Protein AF-A0A1H7AIQ9-F1 (afdb_monomer_lite)

Secondary structure (DSSP, 8-state):
--SS------------HHHHHHHHHS-GGGT-HHHHHHHHHHHHHHHTHHHHHHHHHHTT--HHHHHHHHHHHTTSS-HHHHHHHHHHHHHHTSS--S---SPPGGG-EETTTTEEHHHHHHHTT--TTT--HHHHHHHHHHHTSHHHHHHHHHHHHHHHHHHTT-S-SS-----S----SSGGGSS----

pLDDT: mean 82.29, std 17.61, range [31.72, 96.62]

Sequence (191 aa):
MDEFCDTLTNDSPTWGLLDVLRWKMLPDSFGGGLSYIQNFKDAWVSHNKQIIKEAAIRHAIPIQLLAGVCWIETGGDPNFVDRVAFEVRVFDHFGNLPTVITSPPSKTSFGWVSIQLRTAAHTIGLKPEEMSVSQLRTLSSCLERDVYNIEIAARHLRMLADHDNYTLIGLRRFESSELATTEVWNCLWIR

Structure (mmCIF, N/CA/C/O backbone):
data_AF-A0A1H7AIQ9-F1
#
_entry.id   AF-A0A1H7AIQ9-F1
#
loop_
_atom_site.group_PDB
_atom_site.id
_atom_site.type_symbol
_atom_site.label_atom_id
_atom_site.label_alt_id
_atom_site.label_comp_id
_atom_site.label_asym_id
_atom_site.label_entity_id
_atom_site.label_seq_id
_atom_site.pdbx_PDB_ins_code
_atom_site.Cartn_x
_atom_site.Cartn_y
_atom_site.Cartn_z
_atom_site.occupancy
_atom_site.B_iso_or_equiv
_atom_site.auth_seq_id
_atom_site.auth_comp_id
_atom_site.auth_asym_id
_atom_site.auth_atom_id
_atom_site.pdbx_PDB_model_num
ATOM 1 N N . MET A 1 1 ? 3.894 3.460 23.996 1.00 39.81 1 MET A N 1
ATOM 2 C CA . MET A 1 1 ? 3.404 3.923 22.685 1.00 39.81 1 MET A CA 1
ATOM 3 C C . MET A 1 1 ? 3.751 2.803 21.740 1.00 39.81 1 MET A C 1
ATOM 5 O O . MET A 1 1 ? 4.937 2.549 21.668 1.00 39.81 1 MET A O 1
ATOM 9 N N . ASP A 1 2 ? 2.749 2.072 21.247 1.00 47.41 2 ASP A N 1
ATOM 10 C CA . ASP A 1 2 ? 2.777 1.065 20.162 1.00 47.41 2 ASP A CA 1
ATOM 11 C C . ASP A 1 2 ? 1.574 0.136 20.394 1.00 47.41 2 ASP A C 1
ATOM 13 O O . ASP A 1 2 ? 1.705 -0.940 20.965 1.00 47.41 2 ASP A O 1
ATOM 17 N N . GLU A 1 3 ? 0.361 0.597 20.072 1.00 58.44 3 GLU A N 1
ATOM 18 C CA . GLU A 1 3 ? -0.863 -0.213 20.260 1.00 58.44 3 GLU A CA 1
ATOM 19 C C . GLU A 1 3 ? -1.534 -0.599 18.927 1.00 58.44 3 GLU A C 1
ATOM 21 O O . GLU A 1 3 ? -2.501 -1.351 18.920 1.00 58.44 3 GLU A O 1
ATOM 26 N N . PHE A 1 4 ? -1.023 -0.129 17.779 1.00 60.44 4 PHE A N 1
ATOM 27 C CA . PHE A 1 4 ? -1.690 -0.323 16.480 1.00 60.44 4 PHE A CA 1
ATOM 28 C C . PHE A 1 4 ? -0.979 -1.269 15.508 1.00 60.44 4 PHE A C 1
ATOM 30 O O . PHE A 1 4 ? -1.661 -1.947 14.737 1.00 60.44 4 PHE A O 1
ATOM 37 N N . CYS A 1 5 ? 0.353 -1.320 15.506 1.00 71.88 5 CYS A N 1
ATOM 38 C CA . CYS A 1 5 ? 1.117 -2.139 14.567 1.00 71.88 5 CYS A CA 1
ATOM 39 C C . CYS A 1 5 ? 2.541 -2.401 15.069 1.00 71.88 5 CYS A C 1
ATOM 41 O O . CYS A 1 5 ? 3.081 -1.622 15.853 1.00 71.88 5 CYS A O 1
ATOM 43 N N . ASP A 1 6 ? 3.140 -3.493 14.591 1.00 69.50 6 ASP A N 1
ATOM 44 C CA . ASP A 1 6 ? 4.562 -3.780 14.779 1.00 69.50 6 ASP A CA 1
ATOM 45 C C . ASP A 1 6 ? 5.424 -2.772 13.990 1.00 69.50 6 ASP A C 1
ATOM 47 O O . ASP A 1 6 ? 5.026 -2.276 12.932 1.00 69.50 6 ASP A O 1
ATOM 51 N N . THR A 1 7 ? 6.611 -2.463 14.507 1.00 60.44 7 THR A N 1
ATOM 52 C CA . THR A 1 7 ? 7.560 -1.505 13.920 1.00 60.44 7 THR A CA 1
ATOM 53 C C . THR A 1 7 ? 8.504 -2.137 12.894 1.00 60.44 7 THR A C 1
ATOM 55 O O . THR A 1 7 ? 9.284 -1.418 12.262 1.00 60.44 7 THR A O 1
ATOM 58 N N . LEU A 1 8 ? 8.429 -3.457 12.691 1.00 63.94 8 LEU A N 1
ATOM 59 C CA . LEU A 1 8 ? 9.268 -4.184 11.740 1.00 63.94 8 LEU A CA 1
ATOM 60 C C . LEU A 1 8 ? 9.027 -3.728 10.289 1.00 63.94 8 LEU A C 1
ATOM 62 O O . LEU A 1 8 ? 7.948 -3.888 9.717 1.00 63.94 8 LEU A O 1
ATOM 66 N N . THR A 1 9 ? 10.079 -3.176 9.686 1.00 69.31 9 THR A N 1
ATOM 67 C CA . THR A 1 9 ? 10.213 -2.995 8.235 1.00 69.31 9 THR A CA 1
ATOM 68 C C . THR A 1 9 ? 10.767 -4.276 7.615 1.00 69.31 9 THR A C 1
ATOM 70 O O . THR A 1 9 ? 11.534 -4.988 8.261 1.00 69.31 9 THR A O 1
ATOM 73 N N . ASN A 1 10 ? 10.383 -4.589 6.380 1.00 81.81 10 ASN A N 1
ATOM 74 C CA . ASN A 1 10 ? 10.783 -5.815 5.684 1.00 81.81 10 ASN A CA 1
ATOM 75 C C . ASN A 1 10 ? 11.680 -5.558 4.460 1.00 81.81 10 ASN A C 1
ATOM 77 O O . ASN A 1 10 ? 11.799 -6.434 3.605 1.00 81.81 10 ASN A O 1
ATOM 81 N N . ASP A 1 11 ? 12.289 -4.370 4.378 1.00 85.69 11 ASP A N 1
ATOM 82 C CA . ASP A 1 11 ? 13.257 -3.963 3.347 1.00 85.69 11 ASP A CA 1
ATOM 83 C C . ASP A 1 11 ? 12.787 -4.208 1.902 1.00 85.69 11 ASP A C 1
ATOM 85 O O . ASP A 1 11 ? 13.568 -4.579 1.024 1.00 85.69 11 ASP A O 1
ATOM 89 N N . SER A 1 12 ? 11.491 -4.015 1.645 1.00 87.62 12 SER A N 1
ATOM 90 C CA . SER A 1 12 ? 10.934 -4.119 0.297 1.00 87.62 12 SER A CA 1
ATOM 91 C C . SER A 1 12 ? 11.565 -3.129 -0.687 1.00 87.62 12 SER A C 1
ATOM 93 O O . SER A 1 12 ? 12.014 -2.048 -0.287 1.00 87.62 12 SER A O 1
ATOM 95 N N . PRO A 1 13 ? 11.530 -3.444 -1.998 1.00 88.81 13 PRO A N 1
ATOM 96 C CA . PRO A 1 13 ? 11.877 -2.491 -3.045 1.00 88.81 13 PRO A CA 1
ATOM 97 C C . PRO A 1 13 ? 11.148 -1.158 -2.858 1.00 88.81 13 PRO A C 1
ATOM 99 O O . PRO A 1 13 ? 9.962 -1.125 -2.535 1.00 88.81 13 PRO A O 1
ATOM 102 N N . THR A 1 14 ? 11.855 -0.054 -3.088 1.00 88.75 14 THR A N 1
ATOM 103 C CA . THR A 1 14 ? 11.306 1.298 -2.933 1.00 88.75 14 THR A CA 1
ATOM 104 C C . THR A 1 14 ? 11.143 1.990 -4.282 1.00 88.75 14 THR A C 1
ATOM 106 O O . THR A 1 14 ? 11.799 1.639 -5.259 1.00 88.75 14 THR A O 1
ATOM 109 N N . TRP A 1 15 ? 10.245 2.970 -4.316 1.00 87.19 15 TRP A N 1
ATOM 110 C CA . TRP A 1 15 ? 9.851 3.743 -5.491 1.00 87.19 15 TRP A CA 1
ATOM 111 C C . TRP A 1 15 ? 9.967 5.223 -5.154 1.00 87.19 15 TRP A C 1
ATOM 113 O O . TRP A 1 15 ? 9.170 5.778 -4.390 1.00 87.19 15 TRP A O 1
ATOM 123 N N . GLY A 1 16 ? 11.023 5.845 -5.659 1.00 88.00 16 GLY A N 1
ATOM 124 C CA . GLY A 1 16 ? 11.342 7.236 -5.396 1.00 88.00 16 GLY A CA 1
ATOM 125 C C . GLY A 1 16 ? 10.923 8.176 -6.521 1.00 88.00 16 GLY A C 1
ATOM 126 O O . GLY A 1 16 ? 10.412 7.791 -7.572 1.00 88.00 16 GLY A O 1
ATOM 127 N N . LEU A 1 17 ? 11.222 9.460 -6.322 1.00 87.88 17 LEU A N 1
ATOM 128 C CA . LEU A 1 17 ? 11.013 10.484 -7.347 1.00 87.88 17 LEU A CA 1
ATOM 129 C C . LEU A 1 17 ? 11.819 10.198 -8.624 1.00 87.88 17 LEU A C 1
ATOM 131 O O . LEU A 1 17 ? 11.318 10.408 -9.726 1.00 87.88 17 LEU A O 1
ATOM 135 N N . LEU A 1 18 ? 13.058 9.713 -8.484 1.00 89.62 18 LEU A N 1
ATOM 136 C CA . LEU A 1 18 ? 13.899 9.359 -9.631 1.00 89.62 18 LEU A CA 1
ATOM 137 C C . LEU A 1 18 ? 13.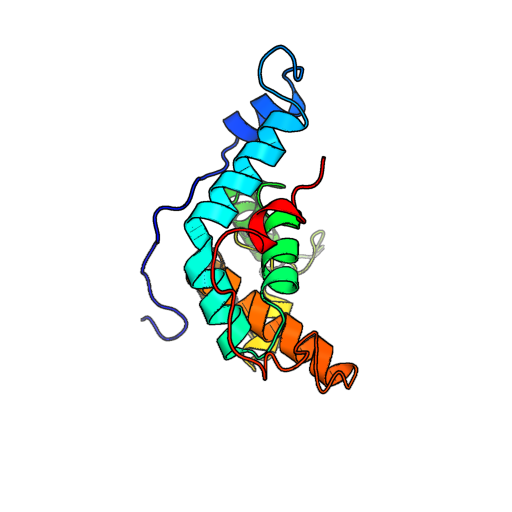297 8.206 -10.439 1.00 89.62 18 LEU A C 1
ATOM 139 O O . LEU A 1 18 ? 13.362 8.241 -11.665 1.00 89.62 18 LEU A O 1
ATOM 143 N N . ASP A 1 19 ? 12.666 7.238 -9.774 1.00 91.12 19 ASP A N 1
ATOM 144 C CA . ASP A 1 19 ? 11.985 6.123 -10.431 1.00 91.12 19 ASP A CA 1
ATOM 145 C C . ASP A 1 19 ? 10.761 6.595 -11.210 1.00 91.12 19 ASP A C 1
ATOM 147 O O . ASP A 1 19 ? 10.595 6.226 -12.370 1.00 91.12 19 ASP A O 1
ATOM 151 N N . VAL A 1 20 ? 9.961 7.496 -10.631 1.00 89.75 20 VAL A N 1
ATOM 152 C CA . VAL A 1 20 ? 8.832 8.119 -11.340 1.00 89.75 20 VAL A CA 1
ATOM 153 C C . VAL A 1 20 ? 9.303 8.931 -12.541 1.00 89.75 20 VAL A C 1
ATOM 155 O O . VAL A 1 20 ? 8.696 8.850 -13.609 1.00 89.75 20 VAL A O 1
ATOM 158 N N . LEU A 1 21 ? 10.381 9.705 -12.399 1.00 90.88 21 LEU A N 1
ATOM 159 C CA . LEU A 1 21 ? 10.950 10.461 -13.514 1.00 90.88 21 LEU A CA 1
ATOM 160 C C . LEU A 1 21 ? 11.454 9.521 -14.608 1.00 90.88 21 LEU A C 1
ATOM 162 O O . LEU A 1 21 ? 11.144 9.731 -15.776 1.00 90.88 21 LEU A O 1
ATOM 166 N N . ARG A 1 22 ? 12.173 8.458 -14.246 1.00 92.44 22 ARG A N 1
ATOM 167 C CA . ARG A 1 22 ? 12.639 7.436 -15.185 1.00 92.44 22 ARG A CA 1
ATOM 168 C C . ARG A 1 22 ? 11.477 6.761 -15.903 1.00 92.44 22 ARG A C 1
ATOM 170 O O . ARG A 1 22 ? 11.496 6.668 -17.124 1.00 92.44 22 ARG A O 1
ATOM 177 N N . TRP A 1 23 ? 10.452 6.359 -15.165 1.00 92.50 23 TRP A N 1
ATOM 178 C CA . TRP A 1 23 ? 9.248 5.753 -15.712 1.00 92.50 23 TRP A CA 1
ATOM 179 C C . TRP A 1 23 ? 8.528 6.676 -16.704 1.00 92.50 23 TRP A C 1
ATOM 181 O O . TRP A 1 23 ? 8.227 6.256 -17.819 1.00 92.50 23 TRP A O 1
ATOM 191 N N . LYS A 1 24 ? 8.258 7.929 -16.314 1.00 91.12 24 LYS A N 1
ATOM 192 C CA . LYS A 1 24 ? 7.410 8.845 -17.095 1.00 91.12 24 LYS A CA 1
ATOM 193 C C . LYS A 1 24 ? 8.152 9.600 -18.197 1.00 91.12 24 LYS A C 1
ATOM 195 O O . LYS A 1 24 ? 7.516 9.996 -19.168 1.00 91.12 24 LYS A O 1
ATOM 200 N N . MET A 1 25 ? 9.456 9.837 -18.043 1.00 92.94 25 MET A N 1
ATOM 201 C CA . MET A 1 25 ? 10.224 10.705 -18.947 1.00 92.94 25 MET A CA 1
ATOM 202 C C . MET A 1 25 ? 11.153 9.944 -19.894 1.00 92.94 25 MET A C 1
ATOM 204 O O . MET A 1 25 ? 11.464 10.469 -20.962 1.00 92.94 25 MET A O 1
ATOM 208 N N . LEU A 1 26 ? 11.621 8.740 -19.537 1.00 92.50 26 LEU A N 1
ATOM 209 C CA . LEU A 1 26 ? 12.480 7.955 -20.426 1.00 92.50 26 LEU A CA 1
ATOM 210 C C . LEU A 1 26 ? 11.645 6.986 -21.281 1.00 92.50 26 LEU A C 1
ATOM 212 O O . LEU A 1 26 ? 10.729 6.349 -20.760 1.00 92.50 26 LEU A O 1
ATOM 216 N N . PRO A 1 27 ? 11.965 6.827 -22.581 1.00 90.69 27 PRO A N 1
ATOM 217 C CA . PRO A 1 27 ? 11.338 5.803 -23.411 1.00 90.69 27 PRO A CA 1
ATOM 218 C C . PRO A 1 27 ? 11.672 4.392 -22.908 1.00 90.69 27 PRO A C 1
ATOM 220 O O . PRO A 1 27 ? 12.736 4.179 -22.318 1.00 90.69 27 PRO A O 1
ATOM 223 N N . ASP A 1 28 ? 10.838 3.405 -23.253 1.00 90.06 28 ASP A N 1
ATOM 224 C CA . ASP A 1 28 ? 11.102 1.984 -22.962 1.00 90.06 28 ASP A CA 1
ATOM 225 C C . ASP A 1 28 ? 12.494 1.541 -23.454 1.00 90.06 28 ASP A C 1
ATOM 227 O O . ASP A 1 28 ? 13.230 0.865 -22.738 1.00 90.06 28 ASP A O 1
ATOM 231 N N . SER A 1 29 ? 12.924 2.003 -24.637 1.00 91.44 29 SER A N 1
ATOM 232 C CA . SER A 1 29 ? 14.238 1.675 -25.215 1.00 91.44 29 SER A CA 1
ATOM 233 C C . SER A 1 29 ? 15.433 2.190 -24.402 1.00 91.44 29 SER A C 1
ATOM 235 O O . SER A 1 29 ? 16.553 1.731 -24.608 1.00 91.44 29 SER A O 1
ATOM 237 N N . PHE A 1 30 ? 15.214 3.142 -23.491 1.00 90.75 30 PHE A N 1
ATOM 238 C CA . PHE A 1 30 ? 16.221 3.672 -22.565 1.00 90.75 30 PHE A CA 1
ATOM 239 C C . PHE A 1 30 ? 15.961 3.230 -21.115 1.00 90.75 30 PHE A C 1
ATOM 241 O O . PH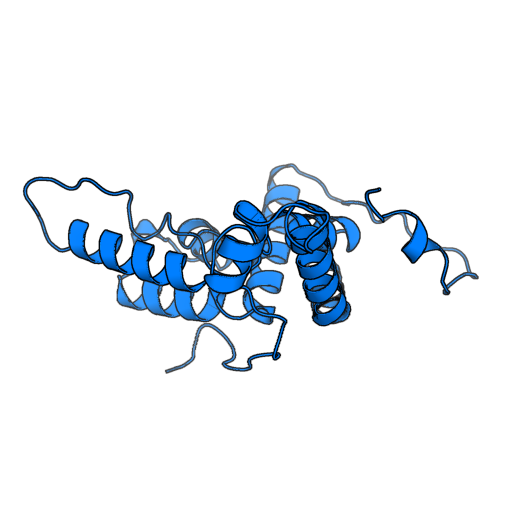E A 1 30 ? 16.514 3.790 -20.166 1.00 90.75 30 PHE A O 1
ATOM 248 N N . GLY A 1 31 ? 15.137 2.193 -20.935 1.00 88.75 31 GLY A N 1
ATOM 249 C CA . GLY A 1 31 ? 14.821 1.607 -19.638 1.00 88.75 31 GLY A CA 1
ATOM 250 C C . GLY A 1 31 ? 13.888 2.465 -18.786 1.00 88.75 31 GLY A C 1
ATOM 251 O O . GLY A 1 31 ? 14.059 2.477 -17.567 1.00 88.75 31 GLY A O 1
ATOM 252 N N . GLY A 1 32 ? 12.978 3.216 -19.413 1.00 91.94 32 GLY A N 1
ATOM 253 C CA . GLY A 1 32 ? 11.802 3.817 -18.775 1.00 91.94 32 GLY A CA 1
ATOM 254 C C . GLY A 1 32 ? 10.513 3.081 -19.156 1.00 91.94 32 GLY A C 1
ATOM 255 O O . GLY A 1 32 ? 10.548 1.876 -19.399 1.00 91.94 32 GLY A O 1
ATOM 256 N N . GLY A 1 33 ? 9.394 3.810 -19.190 1.00 90.38 33 GLY A N 1
ATOM 257 C CA . GLY A 1 33 ? 8.103 3.342 -19.704 1.00 90.38 33 GLY A CA 1
ATOM 258 C C . GLY A 1 33 ? 7.503 2.109 -19.007 1.00 90.38 33 GLY A C 1
ATOM 259 O O . GLY A 1 33 ? 7.741 1.860 -17.822 1.00 90.38 33 GLY A O 1
ATOM 260 N N . LEU A 1 34 ? 6.636 1.375 -19.713 1.00 91.06 34 LEU A N 1
ATOM 261 C CA . LEU A 1 34 ? 5.779 0.334 -19.134 1.00 91.06 34 LEU A CA 1
ATOM 262 C C . LEU A 1 34 ? 6.594 -0.804 -18.509 1.00 91.06 34 LEU A C 1
ATOM 264 O O . LEU A 1 34 ? 6.275 -1.257 -17.411 1.00 91.06 34 LEU A O 1
ATOM 268 N N . SER A 1 35 ? 7.673 -1.219 -19.173 1.00 91.62 35 SER A N 1
ATOM 269 C CA . SER A 1 35 ? 8.517 -2.307 -18.667 1.00 91.62 35 SER A CA 1
ATOM 270 C C . SER A 1 35 ? 9.189 -1.935 -17.343 1.00 91.62 35 SER A C 1
ATOM 272 O O . SER A 1 35 ? 9.327 -2.781 -16.465 1.00 91.62 35 SER A O 1
ATOM 274 N N . TYR A 1 36 ? 9.581 -0.668 -17.158 1.00 92.94 36 TYR A N 1
ATOM 275 C CA . TYR A 1 36 ? 10.228 -0.218 -15.923 1.00 92.94 36 TYR A CA 1
ATOM 276 C C . TYR A 1 36 ? 9.299 -0.333 -14.708 1.00 92.94 36 TYR A C 1
ATOM 278 O O . TYR A 1 36 ? 9.686 -0.907 -13.689 1.00 92.94 36 TYR A O 1
ATOM 286 N N . ILE A 1 37 ? 8.059 0.156 -14.828 1.00 92.56 37 ILE A N 1
ATOM 287 C CA . ILE A 1 37 ? 7.077 0.070 -13.738 1.00 92.56 37 ILE A CA 1
ATOM 288 C C . ILE A 1 37 ? 6.620 -1.373 -13.487 1.00 92.56 37 ILE A C 1
ATOM 290 O O . ILE A 1 37 ? 6.491 -1.771 -12.332 1.00 92.56 37 ILE A O 1
ATOM 294 N N . GLN A 1 38 ? 6.414 -2.178 -14.535 1.00 93.81 38 GLN A N 1
ATOM 295 C CA . GLN A 1 38 ? 6.033 -3.586 -14.378 1.00 93.81 38 GLN A CA 1
ATOM 296 C C . GLN A 1 38 ? 7.114 -4.369 -13.627 1.00 93.81 38 GLN A C 1
ATOM 298 O O . GLN A 1 38 ? 6.808 -4.990 -12.615 1.00 93.81 38 GLN A O 1
ATOM 303 N N . ASN A 1 39 ? 8.386 -4.216 -14.013 1.00 94.19 39 ASN A N 1
ATOM 304 C CA . ASN A 1 39 ? 9.503 -4.871 -13.330 1.00 94.19 39 ASN A CA 1
ATOM 305 C C . ASN A 1 39 ? 9.576 -4.512 -11.836 1.00 94.19 39 ASN A C 1
ATOM 307 O O . ASN A 1 39 ? 9.889 -5.368 -11.007 1.00 94.19 39 ASN A O 1
ATOM 311 N N . PHE A 1 40 ? 9.285 -3.258 -11.476 1.00 94.00 40 PHE A N 1
ATOM 312 C CA . PHE A 1 40 ? 9.217 -2.851 -10.073 1.00 94.00 40 PHE A CA 1
ATOM 313 C C . PHE A 1 40 ? 8.066 -3.542 -9.332 1.00 94.00 40 PHE A C 1
ATOM 315 O O . PHE A 1 40 ? 8.284 -4.116 -8.263 1.00 94.00 40 PHE A O 1
ATOM 322 N N . LYS A 1 41 ? 6.860 -3.534 -9.912 1.00 94.62 41 LYS A N 1
ATOM 323 C CA . LYS A 1 41 ? 5.678 -4.209 -9.352 1.00 94.62 41 LYS A CA 1
ATOM 324 C C . LYS A 1 41 ? 5.934 -5.700 -9.138 1.00 94.62 41 LYS A C 1
ATOM 326 O O . LYS A 1 41 ? 5.637 -6.234 -8.069 1.00 94.62 41 LYS A O 1
ATOM 331 N N . ASP A 1 42 ? 6.552 -6.353 -10.116 1.00 95.50 42 ASP A N 1
ATOM 332 C CA . ASP A 1 42 ? 6.921 -7.765 -10.052 1.00 95.50 42 ASP A CA 1
ATOM 333 C C . ASP A 1 42 ? 7.926 -8.039 -8.935 1.00 95.50 42 ASP A C 1
ATOM 335 O O . ASP A 1 42 ? 7.746 -8.970 -8.147 1.00 95.50 42 ASP A O 1
ATOM 339 N N . ALA A 1 43 ? 8.970 -7.211 -8.830 1.00 95.56 43 ALA A N 1
ATOM 340 C CA . ALA A 1 43 ? 9.975 -7.331 -7.783 1.00 95.56 43 ALA A CA 1
ATOM 341 C C . ALA A 1 43 ? 9.358 -7.155 -6.388 1.00 95.56 43 ALA A C 1
ATOM 343 O O . ALA A 1 43 ? 9.629 -7.960 -5.494 1.00 95.56 43 ALA A O 1
ATOM 344 N N . TRP A 1 44 ? 8.493 -6.154 -6.208 1.00 95.19 44 TRP A N 1
ATOM 345 C CA . TRP A 1 44 ? 7.838 -5.884 -4.930 1.00 95.19 44 TRP A CA 1
ATOM 346 C C . TRP A 1 44 ? 6.896 -7.022 -4.513 1.00 95.19 44 TRP A C 1
ATOM 348 O O . TRP A 1 44 ? 6.973 -7.504 -3.380 1.00 95.19 44 TRP A O 1
ATOM 358 N N . VAL A 1 45 ? 6.055 -7.522 -5.427 1.00 96.19 45 VAL A N 1
ATOM 359 C CA . VAL A 1 45 ? 5.152 -8.655 -5.147 1.00 96.19 45 VAL A CA 1
ATOM 360 C C . VAL A 1 45 ? 5.939 -9.944 -4.904 1.00 96.19 45 VAL A C 1
ATOM 362 O O . VAL A 1 45 ? 5.602 -10.713 -4.002 1.00 96.19 45 VAL A O 1
ATOM 365 N N . SER A 1 46 ? 7.014 -10.180 -5.661 1.00 96.25 46 SER A N 1
ATOM 366 C CA . SER A 1 46 ? 7.891 -11.343 -5.479 1.00 96.25 46 SER A CA 1
ATOM 367 C C . SER A 1 46 ? 8.584 -11.333 -4.114 1.00 96.25 46 SER A C 1
ATOM 369 O O . SER A 1 46 ? 8.628 -12.368 -3.441 1.00 96.25 46 SER A O 1
ATOM 371 N N . HIS A 1 47 ? 9.059 -10.165 -3.668 1.00 95.88 47 HIS A N 1
ATOM 372 C CA . HIS A 1 47 ? 9.635 -9.971 -2.334 1.00 95.88 47 HIS A CA 1
ATOM 373 C C . HIS A 1 47 ? 8.614 -10.268 -1.230 1.00 95.88 47 HIS A C 1
ATOM 375 O O . HIS A 1 47 ? 8.881 -11.046 -0.315 1.00 95.88 47 HIS A O 1
ATOM 381 N N . ASN A 1 48 ? 7.395 -9.742 -1.370 1.00 95.50 48 ASN A N 1
ATOM 382 C CA . ASN A 1 48 ? 6.328 -9.862 -0.374 1.00 95.50 48 ASN A CA 1
ATOM 383 C C . ASN A 1 48 ? 5.489 -11.150 -0.486 1.00 95.50 48 ASN A C 1
ATOM 385 O O . ASN A 1 48 ? 4.506 -11.323 0.238 1.00 95.50 48 ASN A O 1
ATOM 389 N N . LYS A 1 49 ? 5.863 -12.093 -1.360 1.00 95.88 49 LYS A N 1
ATOM 390 C CA . LYS A 1 49 ? 5.019 -13.244 -1.731 1.00 95.88 49 LYS A CA 1
ATOM 391 C C . LYS A 1 49 ? 4.531 -14.090 -0.554 1.00 95.88 49 LYS A C 1
ATOM 393 O O . LYS A 1 49 ? 3.422 -14.614 -0.617 1.00 95.88 49 LYS A O 1
ATOM 398 N N . GLN A 1 50 ? 5.349 -14.278 0.485 1.00 95.88 50 GLN A N 1
ATOM 399 C CA . GLN A 1 50 ? 4.953 -15.099 1.636 1.00 95.88 50 GLN A CA 1
ATOM 400 C C . GLN A 1 50 ? 3.970 -14.352 2.530 1.00 95.88 50 GLN A C 1
ATOM 402 O O . GLN A 1 50 ? 2.939 -14.911 2.882 1.00 95.88 50 GLN A O 1
ATOM 407 N N . ILE A 1 51 ? 4.221 -13.066 2.777 1.00 95.44 51 ILE A N 1
ATOM 408 C CA . ILE A 1 51 ? 3.321 -12.192 3.536 1.00 95.44 51 ILE A CA 1
ATOM 409 C C . ILE A 1 51 ? 1.946 -12.134 2.859 1.00 95.44 51 ILE A C 1
ATOM 411 O O . ILE A 1 51 ? 0.927 -12.339 3.513 1.00 95.44 51 ILE A O 1
ATOM 415 N N . ILE A 1 52 ? 1.912 -11.946 1.534 1.00 96.56 52 ILE A N 1
ATOM 416 C CA . ILE A 1 52 ? 0.670 -11.942 0.744 1.00 96.56 52 ILE A CA 1
ATOM 417 C C . ILE A 1 52 ? -0.074 -13.275 0.893 1.00 96.56 52 ILE A C 1
ATOM 419 O O . ILE A 1 52 ? -1.279 -13.296 1.132 1.00 96.56 52 ILE A O 1
ATOM 423 N N . LYS A 1 53 ? 0.627 -14.406 0.778 1.00 96.00 53 LYS A N 1
ATOM 424 C CA . LYS A 1 53 ? 0.006 -15.728 0.934 1.00 96.00 53 LYS A CA 1
ATOM 425 C C . LYS A 1 53 ? -0.580 -15.927 2.322 1.00 96.00 53 LYS A C 1
ATOM 427 O O . LYS A 1 53 ? -1.722 -16.359 2.438 1.00 96.00 53 LYS A O 1
ATOM 432 N N . GLU A 1 54 ? 0.192 -15.624 3.355 1.00 96.00 54 GLU A N 1
ATOM 433 C CA . GLU A 1 54 ? -0.221 -15.795 4.743 1.00 96.00 54 GLU A CA 1
ATOM 434 C C . GLU A 1 54 ? -1.419 -14.907 5.087 1.00 96.00 54 GLU A C 1
ATOM 436 O O . GLU A 1 54 ? -2.386 -15.402 5.665 1.00 96.00 54 GLU A O 1
ATOM 441 N N . ALA A 1 55 ? -1.404 -13.637 4.669 1.00 95.75 55 ALA A N 1
ATOM 442 C CA . ALA A 1 55 ? -2.522 -12.714 4.853 1.00 95.75 55 ALA A CA 1
ATOM 443 C C . ALA A 1 55 ? -3.783 -13.198 4.117 1.00 95.75 55 ALA A C 1
ATOM 445 O O . ALA A 1 55 ? -4.867 -13.247 4.700 1.00 95.75 55 ALA A O 1
ATOM 446 N N . ALA A 1 56 ? -3.652 -13.635 2.860 1.00 95.50 56 ALA A N 1
ATOM 447 C CA . ALA A 1 56 ? -4.777 -14.160 2.089 1.00 95.50 56 ALA A CA 1
ATOM 448 C C . ALA A 1 56 ? -5.398 -15.411 2.735 1.00 95.50 56 ALA A C 1
ATOM 450 O O . ALA A 1 56 ? -6.620 -15.508 2.848 1.00 95.50 56 ALA A O 1
ATOM 451 N N . ILE A 1 57 ? -4.560 -16.344 3.205 1.00 94.38 57 ILE A N 1
ATOM 452 C CA . ILE A 1 57 ? -5.005 -17.556 3.906 1.00 94.38 57 ILE A CA 1
ATOM 453 C C . ILE A 1 57 ? -5.714 -17.190 5.213 1.00 94.38 57 ILE A C 1
ATOM 455 O O . ILE A 1 57 ? -6.803 -17.702 5.476 1.00 94.38 57 ILE A O 1
ATOM 459 N N . ARG A 1 58 ? -5.132 -16.286 6.011 1.00 94.56 58 ARG A N 1
ATOM 460 C CA . ARG A 1 58 ? -5.691 -15.840 7.297 1.00 94.56 58 ARG A CA 1
ATOM 461 C C . ARG A 1 58 ? -7.084 -15.235 7.144 1.00 94.56 58 ARG A C 1
ATOM 463 O O . ARG A 1 58 ? -7.945 -15.486 7.982 1.00 94.56 58 ARG A O 1
ATOM 470 N N . HIS A 1 59 ? -7.306 -14.488 6.066 1.00 93.38 59 HIS A N 1
ATOM 471 C CA . HIS A 1 59 ? -8.583 -13.833 5.770 1.00 93.38 59 HIS A CA 1
ATOM 472 C C . HIS A 1 59 ? -9.467 -14.615 4.797 1.00 93.38 59 HIS A C 1
ATOM 474 O O . HIS A 1 59 ? -10.462 -14.079 4.321 1.00 93.38 59 HIS A O 1
ATOM 480 N N . ALA A 1 60 ? -9.141 -15.879 4.505 1.00 92.12 60 ALA A N 1
ATOM 481 C CA . ALA A 1 60 ? -9.928 -16.753 3.634 1.00 92.12 60 ALA A CA 1
ATOM 482 C C . ALA A 1 60 ? -10.312 -16.105 2.283 1.00 92.12 60 ALA A C 1
ATOM 484 O O . ALA A 1 60 ? -11.460 -16.196 1.830 1.00 92.12 60 ALA A O 1
ATOM 485 N N . ILE A 1 61 ? -9.343 -15.449 1.637 1.00 92.81 61 ILE A N 1
ATOM 486 C CA . ILE A 1 61 ? -9.459 -14.899 0.279 1.00 92.81 61 ILE A CA 1
ATOM 487 C C . ILE A 1 61 ? -8.451 -15.582 -0.666 1.00 92.81 61 ILE A C 1
ATOM 489 O O . ILE A 1 61 ? -7.430 -16.100 -0.207 1.00 92.81 61 ILE A O 1
ATOM 493 N N . PRO A 1 62 ? -8.684 -15.605 -1.993 1.00 92.75 62 PRO A N 1
ATOM 494 C CA . PRO A 1 62 ? -7.731 -16.157 -2.938 1.00 92.75 62 PRO A CA 1
ATOM 495 C C . PRO A 1 62 ? -6.416 -15.398 -2.883 1.00 92.75 62 PRO A C 1
ATOM 497 O O . PRO A 1 62 ? -6.386 -14.170 -2.974 1.00 92.75 62 PRO A O 1
ATOM 500 N N . ILE A 1 63 ? -5.321 -16.148 -2.848 1.00 94.69 63 ILE A N 1
ATOM 501 C CA . ILE A 1 63 ? -3.966 -15.596 -2.925 1.00 94.69 63 ILE A CA 1
ATOM 502 C C . ILE A 1 63 ? -3.816 -14.736 -4.187 1.00 94.69 63 ILE A C 1
ATOM 504 O O . ILE A 1 63 ? -3.234 -13.660 -4.131 1.00 94.69 63 ILE A O 1
ATOM 508 N N . GLN A 1 64 ? -4.379 -15.184 -5.313 1.00 94.06 64 GLN A N 1
ATOM 509 C CA . GLN A 1 64 ? -4.322 -14.478 -6.593 1.00 94.06 64 GLN A CA 1
ATOM 510 C C . GLN A 1 64 ? -5.064 -13.141 -6.552 1.00 94.06 64 GLN A C 1
ATOM 512 O O . GLN A 1 64 ? -4.611 -12.187 -7.175 1.00 94.06 64 GLN A O 1
ATOM 517 N N . LEU A 1 65 ? -6.175 -13.059 -5.811 1.00 94.44 65 LEU A N 1
ATOM 518 C CA . LEU A 1 65 ? -6.924 -11.814 -5.656 1.00 94.44 65 LEU A CA 1
ATOM 519 C C . LEU A 1 65 ? -6.071 -10.780 -4.921 1.00 94.44 65 LEU A C 1
ATOM 521 O O . LEU A 1 65 ? -5.874 -9.681 -5.430 1.00 94.44 65 LEU A O 1
ATOM 525 N N . LEU A 1 66 ? -5.523 -11.150 -3.760 1.00 96.00 66 LEU A N 1
ATOM 526 C CA . LEU A 1 66 ? -4.696 -10.231 -2.981 1.00 96.00 66 LEU A CA 1
ATOM 527 C C . LEU A 1 66 ? -3.411 -9.850 -3.726 1.00 96.00 66 LEU A C 1
ATOM 529 O O . LEU A 1 66 ? -3.073 -8.674 -3.788 1.00 96.00 66 LEU A O 1
ATOM 533 N N . ALA A 1 67 ? -2.728 -10.820 -4.343 1.00 96.62 67 ALA A N 1
ATOM 534 C CA . ALA A 1 67 ? -1.525 -10.559 -5.131 1.00 96.62 67 ALA A CA 1
ATOM 535 C C . ALA A 1 67 ? -1.800 -9.618 -6.316 1.00 96.62 67 ALA A C 1
ATOM 537 O O . ALA A 1 67 ? -1.005 -8.718 -6.574 1.00 96.62 67 ALA A O 1
ATOM 538 N N . GLY A 1 68 ? -2.932 -9.800 -7.007 1.00 96.25 68 GLY A N 1
ATOM 539 C CA . GLY A 1 68 ? -3.351 -8.931 -8.104 1.00 96.25 68 GLY A CA 1
ATOM 540 C C . GLY A 1 68 ? -3.634 -7.504 -7.642 1.00 96.25 68 GLY A C 1
ATOM 541 O O . GLY A 1 68 ? -3.165 -6.562 -8.275 1.00 96.25 68 GLY A O 1
ATOM 542 N N . VAL A 1 69 ? -4.326 -7.339 -6.509 1.00 95.50 69 VAL A N 1
ATOM 543 C CA . VAL A 1 69 ? -4.543 -6.019 -5.894 1.00 95.50 69 VAL A CA 1
ATOM 544 C C . VAL A 1 69 ? -3.204 -5.364 -5.553 1.00 95.50 69 VAL A C 1
ATOM 546 O O . VAL A 1 69 ? -2.950 -4.252 -6.002 1.00 95.50 69 VAL A O 1
ATOM 549 N N . CYS A 1 70 ? -2.302 -6.064 -4.858 1.00 95.62 70 CYS A N 1
ATOM 550 C CA . CYS A 1 70 ? -0.969 -5.539 -4.558 1.00 95.62 70 CYS A CA 1
ATOM 551 C C . CYS A 1 70 ? -0.220 -5.089 -5.824 1.00 95.62 70 CYS A C 1
ATOM 553 O O . CYS A 1 70 ? 0.314 -3.986 -5.866 1.00 95.62 70 CYS A O 1
ATOM 555 N N . TRP A 1 71 ? -0.219 -5.907 -6.878 1.00 95.81 71 TRP A N 1
ATOM 556 C CA . TRP A 1 71 ? 0.475 -5.590 -8.128 1.00 95.81 71 TRP A CA 1
ATOM 557 C C . TRP A 1 71 ? -0.116 -4.373 -8.858 1.00 95.81 71 TRP A C 1
ATOM 559 O O . TRP A 1 71 ? 0.612 -3.580 -9.461 1.00 95.81 71 TRP A O 1
ATOM 569 N N . ILE A 1 72 ? -1.442 -4.213 -8.839 1.00 92.75 72 ILE A N 1
ATOM 570 C CA . ILE A 1 72 ? -2.114 -3.084 -9.495 1.00 92.75 72 ILE A CA 1
ATOM 571 C C . ILE A 1 72 ? -1.786 -1.770 -8.778 1.00 92.75 72 ILE A C 1
ATOM 573 O O . ILE A 1 72 ? -1.428 -0.808 -9.463 1.00 92.75 72 ILE A O 1
ATOM 577 N N . GLU A 1 73 ? -1.839 -1.758 -7.445 1.00 90.62 73 GLU A N 1
ATOM 578 C CA . GLU A 1 73 ? -1.705 -0.545 -6.626 1.00 90.62 73 GLU A CA 1
ATOM 579 C C . GLU A 1 73 ? -0.247 -0.079 -6.443 1.00 90.62 73 GLU A C 1
ATOM 581 O O . GLU A 1 73 ? 0.039 1.119 -6.446 1.00 90.62 73 GLU A O 1
ATOM 586 N N . THR A 1 74 ? 0.710 -1.003 -6.335 1.00 89.75 74 THR A N 1
ATOM 587 C CA . THR A 1 74 ? 2.111 -0.659 -6.037 1.00 89.75 74 THR A CA 1
ATOM 588 C C . THR A 1 74 ? 2.780 0.160 -7.148 1.00 89.75 74 THR A C 1
ATOM 590 O O . THR A 1 74 ? 2.644 -0.137 -8.327 1.00 89.75 74 THR A O 1
ATOM 593 N N . GLY A 1 75 ? 3.570 1.180 -6.798 1.00 77.25 75 GLY A N 1
ATOM 594 C CA . GLY A 1 75 ? 4.401 1.922 -7.761 1.00 77.25 75 GLY A CA 1
ATOM 595 C C . GLY A 1 75 ? 3.679 3.007 -8.575 1.00 77.25 75 GLY A C 1
ATOM 596 O O . GLY A 1 75 ? 4.241 3.511 -9.546 1.00 77.25 75 GLY A O 1
ATOM 597 N N . GLY A 1 76 ? 2.456 3.395 -8.198 1.00 72.75 76 GLY A N 1
ATOM 598 C CA . GLY A 1 76 ? 1.782 4.567 -8.768 1.00 72.75 76 GLY A CA 1
ATOM 599 C C . GLY A 1 76 ? 2.467 5.878 -8.370 1.00 72.75 76 GLY A C 1
ATOM 600 O O . GLY A 1 76 ? 3.184 6.485 -9.172 1.00 72.75 76 GLY A O 1
ATOM 601 N N . ASP A 1 77 ? 2.268 6.286 -7.117 1.00 74.75 77 ASP A N 1
ATOM 602 C CA . ASP A 1 77 ? 2.870 7.487 -6.537 1.00 74.75 77 ASP A CA 1
ATOM 603 C C . ASP A 1 77 ? 4.020 7.128 -5.578 1.00 74.75 77 ASP A C 1
ATOM 605 O O . ASP A 1 77 ? 4.012 6.062 -4.958 1.00 74.75 77 ASP A O 1
ATOM 609 N N . PRO A 1 78 ? 5.049 7.985 -5.441 1.00 75.62 78 PRO A N 1
ATOM 610 C CA . PRO A 1 78 ? 6.070 7.791 -4.420 1.00 75.62 78 PRO A CA 1
ATOM 611 C C . PRO A 1 78 ? 5.460 7.915 -3.018 1.00 75.62 78 PRO A C 1
ATOM 613 O O . PRO A 1 78 ? 4.820 8.924 -2.726 1.00 75.62 78 PRO A O 1
ATOM 616 N N . ASN A 1 79 ? 5.762 6.982 -2.111 1.00 72.12 79 ASN A N 1
ATOM 617 C CA . ASN A 1 79 ? 5.198 6.961 -0.748 1.00 72.12 79 ASN A CA 1
ATOM 618 C C . ASN A 1 79 ? 5.345 8.286 0.031 1.00 72.12 79 ASN A C 1
ATOM 620 O O . ASN A 1 79 ? 4.513 8.613 0.873 1.00 72.12 79 ASN A O 1
ATOM 624 N N . PHE A 1 80 ? 6.394 9.079 -0.227 1.00 73.12 80 PHE A N 1
ATOM 625 C CA . PHE A 1 80 ? 6.572 10.366 0.457 1.00 73.12 80 PHE A CA 1
ATOM 626 C C . PHE A 1 80 ? 5.487 11.395 0.089 1.00 73.12 80 PHE A C 1
ATOM 628 O O . PHE A 1 80 ? 5.216 12.305 0.874 1.00 73.12 80 PHE A O 1
ATOM 635 N N . VAL A 1 81 ? 4.872 11.268 -1.093 1.00 76.88 81 VAL A N 1
ATOM 636 C CA . VAL A 1 81 ? 3.826 12.178 -1.578 1.00 76.88 81 VAL A CA 1
ATOM 637 C C . VAL A 1 81 ? 2.574 12.051 -0.716 1.00 76.88 81 VAL A C 1
ATOM 639 O O . VAL A 1 81 ? 2.003 13.072 -0.335 1.00 76.88 81 VAL A O 1
ATOM 642 N N . ASP A 1 82 ? 2.207 10.832 -0.320 1.00 81.31 82 ASP A N 1
ATOM 643 C CA . ASP A 1 82 ? 1.047 10.564 0.537 1.00 81.31 82 ASP A CA 1
ATOM 644 C C . ASP A 1 82 ? 1.176 11.249 1.900 1.00 81.31 82 ASP A C 1
ATOM 646 O O . ASP A 1 82 ? 0.251 11.917 2.376 1.00 81.31 82 ASP A O 1
ATOM 650 N N . ARG A 1 83 ? 2.368 11.166 2.504 1.00 84.19 83 ARG A N 1
ATOM 651 C CA . ARG A 1 83 ? 2.679 11.825 3.777 1.00 84.19 83 ARG A CA 1
ATOM 652 C C . ARG A 1 83 ? 2.552 13.343 3.679 1.00 84.19 83 ARG A C 1
ATOM 654 O O . ARG A 1 83 ? 1.947 13.965 4.553 1.00 84.19 83 ARG A O 1
ATOM 661 N N . VAL A 1 84 ? 3.085 13.941 2.614 1.00 79.69 84 VAL A N 1
ATOM 662 C CA . VAL A 1 84 ? 2.976 15.388 2.369 1.00 79.69 84 VAL A CA 1
ATOM 663 C C . VAL A 1 84 ? 1.518 15.790 2.141 1.00 79.69 84 VAL A C 1
ATOM 665 O O . VAL A 1 84 ? 1.044 16.752 2.745 1.00 79.69 84 VAL A O 1
ATOM 668 N N . ALA A 1 85 ? 0.783 15.035 1.322 1.00 81.94 85 ALA A N 1
ATOM 669 C CA . ALA A 1 85 ? -0.625 15.291 1.043 1.00 81.94 85 ALA A CA 1
ATOM 670 C C . ALA A 1 85 ? -1.480 15.231 2.316 1.00 81.94 85 ALA A C 1
ATOM 672 O O . ALA A 1 85 ? -2.373 16.059 2.504 1.00 81.94 85 ALA A O 1
ATOM 673 N N . PHE A 1 86 ? -1.201 14.283 3.213 1.00 85.62 86 PHE A N 1
ATOM 674 C CA . PHE A 1 86 ? -1.860 14.201 4.510 1.00 85.62 86 PHE A CA 1
ATOM 675 C C . PHE A 1 86 ? -1.595 15.428 5.382 1.00 85.62 86 PHE A C 1
ATOM 677 O O . PHE A 1 86 ? -2.553 16.014 5.879 1.00 85.62 86 PHE A O 1
ATOM 684 N N . GLU A 1 87 ? -0.341 15.854 5.545 1.00 86.62 87 GLU A N 1
ATOM 685 C CA . GLU A 1 87 ? -0.024 17.008 6.398 1.00 86.62 87 GLU A CA 1
ATOM 686 C C . GLU A 1 87 ? -0.616 18.317 5.848 1.00 86.62 87 GLU A C 1
ATOM 688 O O . GLU A 1 87 ? -1.134 19.125 6.620 1.00 86.62 87 GLU A O 1
ATOM 693 N N . VAL A 1 88 ? -0.651 18.492 4.521 1.00 82.38 88 VAL A N 1
ATOM 694 C CA . VAL A 1 88 ? -1.352 19.621 3.879 1.00 82.38 88 VAL A CA 1
ATOM 695 C C . VAL A 1 88 ? -2.846 19.598 4.205 1.00 82.38 88 VAL A C 1
ATOM 697 O O . VAL A 1 88 ? -3.403 20.621 4.599 1.00 82.38 88 VAL A O 1
ATOM 700 N N . ARG A 1 89 ? -3.498 18.432 4.095 1.00 86.44 89 ARG A N 1
ATOM 701 C CA . ARG A 1 89 ? -4.920 18.287 4.444 1.00 86.44 89 ARG A CA 1
ATOM 702 C C . ARG A 1 89 ? -5.163 18.540 5.927 1.00 86.44 89 ARG A C 1
ATOM 704 O O . ARG A 1 89 ? -6.156 19.170 6.267 1.00 86.44 89 ARG A O 1
ATOM 711 N N . VAL A 1 90 ? -4.281 18.068 6.813 1.00 85.69 90 VAL A N 1
ATOM 712 C CA . VAL A 1 90 ? -4.393 18.325 8.258 1.00 85.69 90 VAL A CA 1
ATOM 713 C C . VAL A 1 90 ? -4.332 19.817 8.536 1.00 85.69 90 VAL A C 1
ATOM 715 O O . VAL A 1 90 ? -5.163 20.308 9.290 1.00 85.69 90 VAL A O 1
ATOM 718 N N . PHE A 1 91 ? -3.381 20.526 7.927 1.00 84.44 91 PHE A N 1
ATOM 719 C CA . PHE A 1 91 ? -3.232 21.966 8.103 1.00 84.44 91 PHE A CA 1
ATOM 720 C C . PHE A 1 91 ? -4.456 22.741 7.598 1.00 84.44 91 PHE A C 1
ATOM 722 O O . PHE A 1 91 ? -4.968 23.601 8.307 1.00 84.44 91 PHE A O 1
ATOM 729 N N . ASP A 1 92 ? -4.972 22.396 6.418 1.00 83.44 92 ASP A N 1
ATOM 730 C CA . ASP A 1 92 ? -6.158 23.033 5.827 1.00 83.44 92 ASP A CA 1
ATOM 731 C C . ASP A 1 92 ? -7.452 22.763 6.622 1.00 83.44 92 ASP A C 1
ATOM 733 O O . ASP A 1 92 ? -8.370 23.577 6.625 1.00 83.44 92 ASP A O 1
ATOM 737 N N . HIS A 1 93 ? -7.515 21.642 7.348 1.00 82.44 93 HIS A N 1
ATOM 738 C CA . HIS A 1 93 ? -8.625 21.298 8.248 1.00 82.44 93 HIS A CA 1
ATOM 739 C C . HIS A 1 93 ? -8.346 21.674 9.713 1.00 82.44 93 HIS A C 1
ATOM 741 O O . HIS A 1 93 ? -9.100 21.285 10.609 1.00 82.44 93 HIS A O 1
ATOM 747 N N . PHE A 1 94 ? -7.250 22.386 9.989 1.00 80.06 94 PHE A N 1
ATOM 748 C CA . PHE A 1 94 ? -6.883 22.761 11.346 1.00 80.06 94 PHE A CA 1
ATOM 749 C C . PHE A 1 94 ? -7.638 24.021 11.783 1.00 80.06 94 PHE A C 1
ATOM 751 O O . PHE A 1 94 ? -7.367 25.127 11.321 1.00 80.06 94 PHE A O 1
ATOM 758 N N . GLY A 1 95 ? -8.564 23.858 12.730 1.00 67.50 95 GLY A N 1
ATOM 759 C CA . GLY A 1 95 ? -9.418 24.945 13.213 1.00 67.50 95 GLY A CA 1
ATOM 760 C C . GLY A 1 95 ? -10.541 25.311 12.234 1.00 67.50 95 GLY A C 1
ATOM 761 O O . GLY A 1 95 ? -10.711 24.692 11.190 1.00 67.50 95 GLY A O 1
ATOM 762 N N . ASN A 1 96 ? -11.332 26.331 12.577 1.00 65.06 96 ASN A N 1
ATOM 763 C CA . ASN A 1 96 ? -12.387 26.857 11.702 1.00 65.06 96 ASN A CA 1
ATOM 764 C C . ASN A 1 96 ? -11.791 27.849 10.695 1.00 65.06 96 ASN A C 1
ATOM 766 O O . ASN A 1 96 ? -12.104 29.042 10.733 1.00 65.06 96 ASN A O 1
ATOM 770 N N . LEU A 1 97 ? -10.882 27.380 9.837 1.00 70.38 97 LEU A N 1
ATOM 771 C CA . LEU A 1 97 ? -10.390 28.209 8.743 1.00 70.38 97 LEU A CA 1
ATOM 772 C C . LEU A 1 97 ? -11.582 28.632 7.861 1.00 70.38 97 LEU A C 1
ATOM 774 O O . LEU A 1 97 ? -12.468 27.820 7.591 1.00 70.38 97 LEU A O 1
ATOM 778 N N . PRO A 1 98 ? -11.641 29.904 7.427 1.00 65.25 98 PRO A N 1
ATOM 779 C CA . PRO A 1 98 ? -12.804 30.458 6.729 1.00 65.25 98 PRO A CA 1
ATOM 780 C C . PRO A 1 98 ? -13.084 29.784 5.378 1.00 65.25 98 PRO A C 1
ATOM 782 O O . PRO A 1 98 ? -14.192 29.895 4.858 1.00 65.25 98 PRO A O 1
ATOM 785 N N . THR A 1 99 ? -12.107 29.064 4.825 1.00 72.62 99 THR A N 1
ATOM 786 C CA . THR A 1 99 ? -12.251 28.243 3.623 1.00 72.62 99 THR A CA 1
ATOM 787 C C . THR A 1 99 ? -11.397 26.989 3.757 1.00 72.62 99 THR A C 1
ATOM 789 O O . THR A 1 99 ? -10.176 27.097 3.822 1.00 72.62 99 THR A O 1
ATOM 792 N N . VAL A 1 100 ? -12.040 25.823 3.761 1.00 77.88 100 VAL A N 1
ATOM 793 C CA . VAL A 1 100 ? -11.386 24.518 3.596 1.00 77.88 100 VAL A CA 1
ATOM 794 C C . VAL A 1 100 ? -11.416 24.181 2.107 1.00 77.88 100 VAL A C 1
ATOM 796 O O . VAL A 1 100 ? -12.485 24.211 1.494 1.00 77.88 100 VAL A O 1
ATOM 799 N N . ILE A 1 101 ? -10.257 23.910 1.510 1.00 79.62 101 ILE A N 1
ATOM 800 C CA . ILE A 1 101 ? -10.108 23.714 0.055 1.00 79.62 101 ILE A CA 1
ATOM 801 C C . ILE A 1 101 ? -9.862 22.237 -0.278 1.00 79.62 101 ILE A C 1
ATOM 803 O O . ILE A 1 101 ? -10.243 21.743 -1.340 1.00 79.62 101 ILE A O 1
ATOM 807 N N . THR A 1 102 ? -9.212 21.517 0.627 1.00 81.25 102 THR A N 1
ATOM 808 C CA . THR A 1 102 ? -8.774 20.139 0.433 1.00 81.25 102 THR A CA 1
ATOM 809 C C . THR A 1 102 ? -9.819 19.136 0.926 1.00 81.25 102 THR A C 1
ATOM 811 O O . THR A 1 102 ? -10.778 19.467 1.617 1.00 81.25 102 THR A O 1
ATOM 814 N N . SER A 1 103 ? -9.655 17.863 0.556 1.00 84.81 103 SER A N 1
ATOM 815 C CA . SER A 1 103 ? -10.444 16.778 1.153 1.00 84.81 103 SER A CA 1
ATOM 816 C C . SER A 1 103 ? -9.988 16.472 2.585 1.00 84.81 103 SER A C 1
ATOM 818 O O . SER A 1 103 ? -8.808 16.665 2.881 1.00 84.81 103 SER A O 1
ATOM 820 N N . PRO A 1 104 ? -10.854 15.892 3.442 1.00 84.31 104 PRO A N 1
ATOM 821 C CA . PRO A 1 104 ? -10.478 15.511 4.800 1.00 84.31 104 PRO A CA 1
ATOM 822 C C . PRO A 1 104 ? -9.219 14.630 4.851 1.00 84.31 104 PRO A C 1
ATOM 824 O O . PRO A 1 104 ? -9.058 13.762 3.983 1.00 84.31 104 PRO A O 1
ATOM 827 N N . PRO A 1 105 ? -8.363 14.763 5.886 1.00 84.56 105 PRO A N 1
ATOM 828 C CA . PRO A 1 105 ? -7.141 13.964 6.024 1.00 84.56 105 PRO A CA 1
ATOM 829 C C . PRO A 1 105 ? -7.385 12.449 5.997 1.00 84.56 105 PRO A C 1
ATOM 831 O O . PRO A 1 105 ? -6.562 11.690 5.495 1.00 84.56 105 PRO A O 1
ATOM 834 N N . SER A 1 106 ? -8.548 11.994 6.475 1.00 85.38 106 SER A N 1
ATOM 835 C CA . SER A 1 106 ? -8.940 10.579 6.476 1.00 85.38 106 SER A CA 1
ATOM 836 C C . SER A 1 106 ? -9.151 9.985 5.074 1.00 85.38 106 SER A C 1
ATOM 838 O O . SER A 1 106 ? -9.175 8.766 4.928 1.00 85.38 106 SER A O 1
ATOM 840 N N . LYS A 1 107 ? -9.264 10.810 4.024 1.00 87.56 107 LYS A N 1
ATOM 841 C CA . LYS A 1 107 ? -9.340 10.362 2.621 1.00 87.56 107 LYS A CA 1
ATOM 842 C C . LYS A 1 107 ? -7.967 10.230 1.951 1.00 87.56 107 LYS A C 1
ATOM 844 O O . LYS A 1 107 ? -7.892 10.198 0.723 1.00 87.56 107 LYS A O 1
ATOM 849 N N . THR A 1 108 ? -6.872 10.275 2.706 1.00 86.88 108 THR A N 1
ATOM 850 C CA . THR A 1 108 ? -5.529 10.046 2.158 1.00 86.88 108 THR A CA 1
ATOM 851 C C . THR A 1 108 ? -5.208 8.556 2.194 1.00 86.88 108 THR A C 1
ATOM 853 O O . THR A 1 108 ? -5.460 7.893 3.204 1.00 86.88 108 THR A O 1
ATOM 856 N N . SER A 1 109 ? -4.702 8.050 1.073 1.00 88.44 109 SER A N 1
ATOM 857 C CA . SER A 1 109 ? -4.191 6.690 0.906 1.00 88.44 109 SER A CA 1
ATOM 858 C C . SER A 1 109 ? -2.747 6.599 1.373 1.00 88.44 109 SER A C 1
ATOM 860 O O . SER A 1 109 ? -2.031 7.587 1.280 1.00 88.44 109 SER A O 1
ATOM 862 N N . PHE A 1 110 ? -2.338 5.443 1.893 1.00 89.62 110 PHE A N 1
ATOM 863 C CA . PHE A 1 110 ? -0.970 5.219 2.356 1.00 89.62 110 PHE A CA 1
ATOM 864 C C . PHE A 1 110 ? -0.468 3.817 2.026 1.00 89.62 110 PHE A C 1
ATOM 866 O O . PHE A 1 110 ? -1.237 2.848 2.014 1.00 89.62 110 PHE A O 1
ATOM 873 N N . GLY A 1 111 ? 0.853 3.725 1.875 1.00 88.06 111 GLY A N 1
ATOM 874 C CA . GLY A 1 111 ? 1.577 2.482 1.645 1.00 88.06 111 GLY A CA 1
ATOM 875 C C . GLY A 1 111 ? 1.406 1.941 0.228 1.00 88.06 111 GLY A C 1
ATOM 876 O O . GLY A 1 111 ? 0.663 2.478 -0.591 1.00 88.06 111 GLY A O 1
ATOM 877 N N . TRP A 1 112 ? 2.096 0.838 -0.049 1.00 88.19 112 TRP A N 1
ATOM 878 C CA . TRP A 1 112 ? 2.203 0.267 -1.395 1.00 88.19 112 TRP A CA 1
ATOM 879 C C . TRP A 1 112 ? 0.915 -0.328 -1.962 1.00 88.19 112 TRP A C 1
ATOM 881 O O . TRP A 1 112 ? 0.819 -0.524 -3.169 1.00 88.19 112 TRP A O 1
ATOM 891 N N . VAL A 1 113 ? -0.066 -0.636 -1.116 1.00 90.12 113 VAL A N 1
ATOM 892 C CA . VAL A 1 113 ? -1.407 -1.092 -1.516 1.00 90.12 113 VAL A CA 1
ATOM 893 C C . VAL A 1 113 ? -2.435 0.050 -1.383 1.00 90.12 113 VAL A C 1
ATOM 895 O O . VAL A 1 113 ? -3.640 -0.179 -1.419 1.00 90.12 113 VAL A O 1
ATOM 898 N N . SER A 1 114 ? -1.965 1.292 -1.200 1.00 90.12 114 SER A N 1
ATOM 899 C CA . SER A 1 114 ? -2.716 2.551 -1.328 1.00 90.12 114 SER A CA 1
ATOM 900 C C . SER A 1 114 ? -4.073 2.604 -0.611 1.00 90.12 114 SER A C 1
ATOM 902 O O . SER A 1 114 ? -5.030 3.236 -1.076 1.00 90.12 114 SER A O 1
ATOM 904 N N . ILE A 1 115 ? -4.169 2.001 0.577 1.00 91.25 115 ILE A N 1
ATOM 905 C CA . ILE A 1 115 ? -5.416 1.991 1.342 1.00 91.25 115 ILE A CA 1
ATOM 906 C C . ILE A 1 115 ? -5.662 3.335 2.039 1.00 91.25 115 ILE A C 1
ATOM 908 O O . ILE A 1 115 ? -4.776 3.908 2.675 1.00 91.25 115 ILE A O 1
ATOM 912 N N . GLN A 1 116 ? -6.893 3.843 1.942 1.00 93.69 116 GLN A N 1
ATOM 913 C CA . GLN A 1 116 ? -7.302 5.089 2.598 1.00 93.69 116 GLN A CA 1
ATOM 914 C C . GLN A 1 116 ? -7.377 4.937 4.118 1.00 93.69 116 GLN A C 1
ATOM 916 O O . GLN A 1 116 ? -7.906 3.943 4.615 1.00 93.69 116 GLN A O 1
ATOM 921 N N . LEU A 1 117 ? -6.965 5.971 4.860 1.00 93.19 117 LEU A N 1
ATOM 922 C CA . LEU A 1 117 ? -7.043 6.000 6.328 1.00 93.19 117 LEU A CA 1
ATOM 923 C C . LEU A 1 117 ? -8.445 5.709 6.861 1.00 93.19 117 LEU A C 1
ATOM 925 O O . LEU A 1 117 ? -8.600 4.932 7.798 1.00 93.19 117 LEU A O 1
ATOM 929 N N . ARG A 1 118 ? -9.475 6.304 6.253 1.00 93.56 118 ARG A N 1
ATOM 930 C CA . ARG A 1 118 ? -10.878 6.060 6.607 1.00 93.56 118 ARG A CA 1
ATOM 931 C C . ARG A 1 118 ? -11.238 4.583 6.452 1.00 93.56 118 ARG A C 1
ATOM 933 O O . ARG A 1 118 ? -11.874 4.006 7.330 1.00 93.56 118 ARG A O 1
ATOM 940 N N . THR A 1 119 ? -10.840 3.986 5.334 1.00 94.94 119 THR A N 1
ATOM 941 C CA . THR A 1 119 ? -11.108 2.581 5.021 1.00 94.94 119 THR A CA 1
ATOM 942 C C . THR A 1 119 ? -10.357 1.657 5.972 1.00 94.94 119 THR A C 1
ATOM 944 O O . THR A 1 119 ? -10.948 0.725 6.515 1.00 94.94 119 THR A O 1
ATOM 947 N N . ALA A 1 120 ? -9.084 1.946 6.239 1.00 94.69 120 ALA A N 1
ATOM 948 C CA . ALA A 1 120 ? -8.274 1.208 7.197 1.00 94.69 120 ALA A CA 1
ATOM 949 C C . ALA A 1 120 ? -8.869 1.279 8.611 1.00 94.69 120 ALA A C 1
ATOM 951 O O . ALA A 1 120 ? -9.051 0.241 9.238 1.00 94.69 120 ALA A O 1
ATOM 952 N N . ALA A 1 121 ? -9.258 2.473 9.072 1.00 94.69 121 ALA A N 1
ATOM 953 C CA . ALA A 1 121 ? -9.902 2.687 10.366 1.00 94.69 121 ALA A CA 1
ATOM 954 C C . ALA A 1 121 ? -11.181 1.852 10.514 1.00 94.69 121 ALA A C 1
ATOM 956 O O . ALA A 1 121 ? -11.307 1.097 11.477 1.00 94.69 121 ALA A O 1
ATOM 957 N N . HIS A 1 122 ? -12.087 1.908 9.531 1.00 94.69 122 HIS A N 1
ATOM 958 C CA . HIS A 1 122 ? -13.280 1.057 9.525 1.00 94.69 122 HIS A CA 1
ATOM 959 C C . HIS A 1 122 ? -12.928 -0.434 9.542 1.00 94.69 122 HIS A C 1
ATOM 961 O O . HIS A 1 122 ? -13.559 -1.208 10.258 1.00 94.69 122 HIS A O 1
ATOM 967 N N . THR A 1 123 ? -11.901 -0.837 8.790 1.00 95.19 123 THR A N 1
ATOM 968 C CA . THR A 1 123 ? -11.467 -2.237 8.693 1.00 95.19 123 THR A CA 1
ATOM 969 C C . THR A 1 123 ? -11.011 -2.787 10.044 1.00 95.19 123 THR A C 1
ATOM 971 O O . THR A 1 123 ? -11.303 -3.935 10.374 1.00 95.19 123 THR A O 1
ATOM 974 N N . ILE A 1 124 ? -10.358 -1.963 10.867 1.00 93.38 124 ILE A N 1
ATOM 975 C CA . ILE A 1 124 ? -9.937 -2.333 12.226 1.00 93.38 124 ILE A CA 1
ATOM 976 C C . ILE A 1 124 ? -10.995 -2.044 13.305 1.00 93.38 124 ILE A C 1
ATOM 978 O O . ILE A 1 124 ? -10.718 -2.236 14.485 1.00 93.38 124 ILE A O 1
ATOM 982 N N . GLY A 1 125 ? -12.213 -1.646 12.922 1.00 92.38 125 GLY A N 1
ATOM 983 C CA . GLY A 1 125 ? -13.335 -1.430 13.842 1.00 92.38 125 GLY A CA 1
ATOM 984 C C . GLY A 1 125 ? -13.355 -0.061 14.528 1.00 92.38 125 GLY A C 1
ATOM 985 O O . GLY A 1 125 ? -14.081 0.120 15.503 1.00 92.38 125 GLY A O 1
ATOM 986 N N . LEU A 1 126 ? -12.581 0.906 14.035 1.00 92.00 126 LEU A N 1
ATOM 987 C CA . LEU A 1 126 ? -12.621 2.290 14.500 1.00 92.00 126 LEU A CA 1
ATOM 988 C C . LEU A 1 126 ? -13.644 3.117 13.713 1.00 92.00 126 LEU A C 1
ATOM 990 O O . LEU A 1 126 ? -14.017 2.796 12.581 1.00 92.00 126 LEU A O 1
ATOM 994 N N . LYS A 1 127 ? -14.052 4.234 14.315 1.00 91.50 127 LYS A N 1
ATOM 995 C CA . LYS A 1 127 ? -14.901 5.254 13.700 1.00 91.50 127 LYS A CA 1
ATOM 996 C C . LYS A 1 127 ? -14.047 6.423 13.202 1.00 91.50 127 LYS A C 1
ATOM 998 O O . LYS A 1 127 ? -13.599 7.227 14.020 1.00 91.50 127 LYS A O 1
ATOM 1003 N N . PRO A 1 128 ? -13.776 6.531 11.893 1.00 87.75 128 PRO A N 1
ATOM 1004 C CA . PRO A 1 128 ? -12.844 7.520 11.353 1.00 87.75 128 PRO A CA 1
ATOM 1005 C C . PRO A 1 128 ? -13.265 8.973 11.596 1.00 87.75 128 PRO A C 1
ATOM 1007 O O . PRO A 1 128 ? -12.404 9.844 11.660 1.00 87.75 128 PRO A O 1
ATOM 1010 N N . GLU A 1 129 ? -14.562 9.242 11.735 1.00 87.50 129 GLU A N 1
ATOM 1011 C CA . GLU A 1 129 ? -15.118 10.553 12.079 1.00 87.50 129 GLU A CA 1
ATOM 1012 C C . GLU A 1 129 ? -14.875 10.973 13.537 1.00 87.50 129 GLU A C 1
ATOM 1014 O O . GLU A 1 129 ? -14.897 12.164 13.835 1.00 87.50 129 GLU A O 1
ATOM 1019 N N . GLU A 1 130 ? -14.608 10.018 14.432 1.00 89.81 130 GLU A N 1
ATOM 1020 C CA . GLU A 1 130 ? -14.305 10.267 15.848 1.00 89.81 130 GLU A CA 1
ATOM 1021 C C . GLU A 1 130 ? -12.786 10.262 16.126 1.00 89.81 130 GLU A C 1
ATOM 1023 O O . GLU A 1 130 ? -12.355 10.566 17.239 1.00 89.81 130 GLU A O 1
ATOM 1028 N N . MET A 1 131 ? -11.955 9.923 15.131 1.00 89.44 131 MET A N 1
ATOM 1029 C CA . MET A 1 131 ? -10.503 9.825 15.301 1.00 89.44 131 MET A CA 1
ATOM 1030 C C . MET A 1 131 ? -9.832 11.196 15.366 1.00 89.44 131 MET A C 1
ATOM 1032 O O . MET A 1 131 ? -10.029 12.062 14.511 1.00 89.44 131 MET A O 1
ATOM 1036 N N . SER A 1 132 ? -8.938 11.362 16.339 1.00 90.81 132 SER A N 1
ATOM 1037 C CA . SER A 1 132 ? -8.073 12.533 16.419 1.00 90.81 132 SER A CA 1
ATOM 1038 C C . SER A 1 132 ? -7.006 12.522 15.318 1.00 90.81 132 SER A C 1
ATOM 1040 O O . SER A 1 132 ? -6.616 11.479 14.786 1.00 90.81 132 SER A O 1
ATOM 1042 N N . VAL A 1 1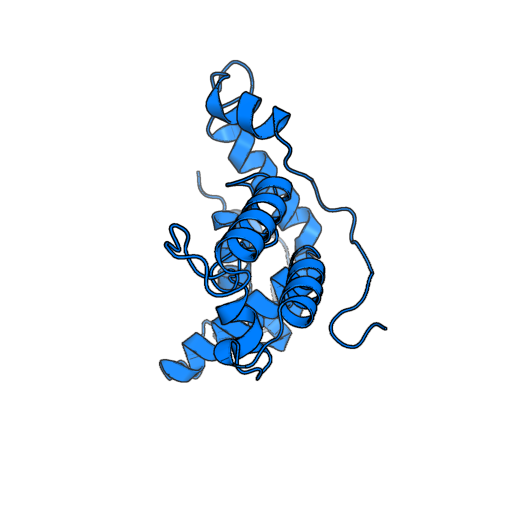33 ? -6.442 13.695 15.023 1.00 88.88 133 VAL A N 1
ATOM 1043 C CA . VAL A 1 133 ? -5.325 13.815 14.072 1.00 88.88 133 VAL A CA 1
ATOM 1044 C C . VAL A 1 133 ? -4.118 12.971 14.502 1.00 88.88 133 VAL A C 1
ATOM 1046 O O . VAL A 1 133 ? -3.439 12.404 13.649 1.00 88.88 133 VAL A O 1
ATOM 1049 N N . SER A 1 134 ? -3.841 12.846 15.807 1.00 89.31 134 SER A N 1
ATOM 1050 C CA . SER A 1 134 ? -2.738 12.003 16.286 1.00 89.31 134 SER A CA 1
ATOM 1051 C C . SER A 1 134 ? -3.002 10.520 16.034 1.00 89.31 134 SER A C 1
ATOM 1053 O O . SER A 1 134 ? -2.092 9.820 15.602 1.00 89.31 134 SER A O 1
ATOM 1055 N N . GLN A 1 135 ? -4.241 10.052 16.207 1.00 91.56 135 GLN A N 1
ATOM 1056 C CA . GLN A 1 135 ? -4.625 8.681 15.861 1.00 91.56 135 GLN A CA 1
ATOM 1057 C C . GLN A 1 135 ? -4.525 8.431 14.351 1.00 91.56 135 GLN A C 1
ATOM 1059 O O . GLN A 1 135 ? -3.993 7.401 13.943 1.00 91.56 135 GLN A O 1
ATOM 1064 N N . LEU A 1 136 ? -4.966 9.382 13.518 1.00 90.88 136 LEU A N 1
ATOM 1065 C CA . LEU A 1 136 ? -4.813 9.301 12.060 1.00 90.88 136 LEU A CA 1
ATOM 1066 C C . LEU A 1 136 ? -3.336 9.251 11.644 1.00 90.88 136 LEU A C 1
ATOM 1068 O O . LEU A 1 136 ? -2.973 8.447 10.787 1.00 90.88 136 LEU A O 1
ATOM 1072 N N . ARG A 1 137 ? -2.470 10.050 12.283 1.00 91.69 137 ARG A N 1
ATOM 1073 C CA . ARG A 1 137 ? -1.017 9.998 12.065 1.00 91.69 137 ARG A CA 1
ATOM 1074 C C . ARG A 1 137 ? -0.436 8.642 12.446 1.00 91.69 137 ARG A C 1
ATOM 1076 O O . ARG A 1 137 ? 0.275 8.054 11.639 1.00 91.69 137 ARG A O 1
ATOM 1083 N N . THR A 1 138 ? -0.770 8.107 13.616 1.00 91.56 138 THR A N 1
ATOM 1084 C CA . THR A 1 138 ? -0.301 6.774 14.018 1.00 91.56 138 THR A CA 1
ATOM 1085 C C . THR A 1 138 ? -0.739 5.707 13.017 1.00 91.56 138 THR A C 1
ATOM 1087 O O . THR A 1 138 ? 0.094 4.931 12.554 1.00 91.56 138 THR A O 1
ATOM 1090 N N . LEU A 1 139 ? -2.011 5.719 12.604 1.00 92.56 139 LEU A N 1
ATOM 1091 C CA . LEU A 1 139 ? -2.522 4.775 11.611 1.00 92.56 139 LEU A CA 1
ATOM 1092 C C . LEU A 1 139 ? -1.809 4.926 10.260 1.00 92.56 139 LEU A C 1
ATOM 1094 O O . LEU A 1 139 ? -1.447 3.922 9.658 1.00 92.56 139 LEU A O 1
ATOM 1098 N N . SER A 1 140 ? -1.543 6.151 9.799 1.00 91.75 140 SER A N 1
ATOM 1099 C CA . SER A 1 140 ? -0.796 6.363 8.550 1.00 91.75 140 SER A CA 1
ATOM 1100 C C . SER A 1 140 ? 0.618 5.788 8.604 1.00 91.75 140 SER A C 1
ATOM 1102 O O . SER A 1 140 ? 1.040 5.128 7.662 1.00 91.75 140 SER A O 1
ATOM 1104 N N . SER A 1 141 ? 1.325 5.949 9.727 1.00 91.06 141 SER A N 1
ATOM 1105 C CA . SER A 1 141 ? 2.661 5.371 9.909 1.00 91.06 141 SER A CA 1
ATOM 1106 C C . SER A 1 141 ? 2.637 3.843 9.945 1.00 91.06 141 SER A C 1
ATOM 1108 O O . SER A 1 141 ? 3.584 3.209 9.491 1.00 91.06 141 SER A O 1
ATOM 1110 N N . CYS A 1 142 ? 1.552 3.241 10.443 1.00 91.44 142 CYS A N 1
ATOM 1111 C CA . CYS A 1 142 ? 1.334 1.800 10.331 1.00 91.44 142 CYS A CA 1
ATOM 1112 C C . CYS A 1 142 ? 1.085 1.373 8.882 1.00 91.44 142 CYS A C 1
ATOM 1114 O O . CYS A 1 142 ? 1.650 0.386 8.425 1.00 91.44 142 CYS A O 1
ATOM 1116 N N . LEU A 1 143 ? 0.264 2.121 8.142 1.00 91.75 143 LEU A N 1
ATOM 1117 C CA . LEU A 1 143 ? -0.040 1.822 6.742 1.00 91.75 143 LEU A CA 1
ATOM 1118 C C . LEU A 1 143 ? 1.169 1.973 5.816 1.00 91.75 143 LEU A C 1
ATOM 1120 O O . LEU A 1 143 ? 1.203 1.315 4.786 1.00 91.75 143 LEU A O 1
ATOM 1124 N N . GLU A 1 144 ? 2.168 2.776 6.172 1.00 90.12 144 GLU A N 1
ATOM 1125 C CA . GLU A 1 144 ? 3.444 2.839 5.447 1.00 90.12 144 GLU A CA 1
ATOM 1126 C C . GLU A 1 144 ? 4.283 1.552 5.583 1.00 90.12 144 GLU A C 1
ATOM 1128 O O . GLU A 1 144 ? 5.264 1.396 4.861 1.00 90.12 144 GLU A O 1
ATOM 1133 N N . ARG A 1 145 ? 3.923 0.623 6.485 1.00 90.06 145 ARG A N 1
ATOM 1134 C CA . ARG A 1 145 ? 4.596 -0.675 6.645 1.00 90.06 145 ARG A CA 1
ATOM 1135 C C . ARG A 1 145 ? 3.941 -1.729 5.768 1.00 90.06 145 ARG A C 1
ATOM 1137 O O . ARG A 1 145 ? 2.783 -2.071 5.980 1.00 90.06 145 ARG A O 1
ATOM 1144 N N . ASP A 1 146 ? 4.705 -2.312 4.856 1.00 91.50 146 ASP A N 1
ATOM 1145 C CA . ASP A 1 146 ? 4.231 -3.270 3.853 1.00 91.50 146 ASP A CA 1
ATOM 1146 C C . ASP A 1 146 ? 3.445 -4.432 4.460 1.00 91.50 146 ASP A C 1
ATOM 1148 O O . ASP A 1 146 ? 2.334 -4.718 4.024 1.00 91.50 146 ASP A O 1
ATOM 1152 N N . VAL A 1 147 ? 3.982 -5.059 5.511 1.00 92.50 147 VAL A N 1
ATOM 1153 C CA . VAL A 1 147 ? 3.335 -6.194 6.189 1.00 92.50 147 VAL A CA 1
ATOM 1154 C C . VAL A 1 147 ? 1.952 -5.807 6.711 1.00 92.50 147 VAL A C 1
ATOM 1156 O O . VAL A 1 147 ? 0.978 -6.526 6.493 1.00 92.50 147 VAL A O 1
ATOM 1159 N N . TYR A 1 148 ? 1.855 -4.650 7.365 1.00 93.12 148 TYR A N 1
ATOM 1160 C CA . TYR A 1 148 ? 0.594 -4.153 7.904 1.00 93.12 148 TYR A CA 1
ATOM 1161 C C . TYR A 1 148 ? -0.358 -3.707 6.787 1.00 93.12 148 TYR A C 1
ATOM 1163 O O . TYR A 1 148 ? -1.550 -3.994 6.836 1.00 93.12 148 TYR A O 1
ATOM 1171 N N . ASN A 1 149 ? 0.161 -3.050 5.751 1.00 93.31 149 ASN A N 1
ATOM 1172 C CA . ASN A 1 149 ? -0.613 -2.584 4.606 1.00 93.31 149 ASN A CA 1
ATOM 1173 C C . ASN A 1 149 ? -1.258 -3.756 3.844 1.00 93.31 149 ASN A C 1
ATOM 1175 O O . ASN A 1 149 ? -2.459 -3.723 3.578 1.00 93.31 149 ASN A O 1
ATOM 1179 N N . ILE A 1 150 ? -0.493 -4.827 3.587 1.00 95.38 150 ILE A N 1
ATOM 1180 C CA . ILE A 1 150 ? -0.981 -6.073 2.973 1.00 95.38 150 ILE A CA 1
ATOM 1181 C C . ILE A 1 150 ? -2.048 -6.730 3.856 1.00 95.38 150 ILE A C 1
ATOM 1183 O O . ILE A 1 150 ? -3.097 -7.136 3.355 1.00 95.38 150 ILE A O 1
ATOM 1187 N N . GLU A 1 151 ? -1.807 -6.820 5.166 1.00 95.25 151 GLU A N 1
ATOM 1188 C CA . GLU A 1 151 ? -2.744 -7.428 6.116 1.00 95.25 151 GLU A CA 1
ATOM 1189 C C . GLU A 1 151 ? -4.088 -6.689 6.154 1.00 95.25 151 GLU A C 1
ATOM 1191 O O . GLU A 1 151 ? -5.153 -7.309 6.076 1.00 95.25 151 GLU A O 1
ATOM 1196 N N . ILE A 1 152 ? -4.057 -5.357 6.242 1.00 95.69 152 ILE A N 1
ATOM 1197 C CA . ILE A 1 152 ? -5.275 -4.546 6.249 1.00 95.69 152 ILE A CA 1
ATOM 1198 C C . ILE A 1 152 ? -5.991 -4.628 4.897 1.00 95.69 152 ILE A C 1
ATOM 1200 O O . ILE A 1 152 ? -7.218 -4.735 4.883 1.00 95.69 152 ILE A O 1
ATOM 1204 N N . ALA A 1 153 ? -5.269 -4.633 3.772 1.00 96.31 153 ALA A N 1
ATOM 1205 C CA . ALA A 1 153 ? -5.876 -4.817 2.455 1.00 96.31 153 ALA A CA 1
ATOM 1206 C C . ALA A 1 153 ? -6.596 -6.173 2.349 1.00 96.31 153 ALA A C 1
ATOM 1208 O O . ALA A 1 153 ? -7.752 -6.226 1.927 1.00 96.31 153 ALA A O 1
ATOM 1209 N N . ALA A 1 154 ? -5.964 -7.258 2.806 1.00 96.44 154 ALA A N 1
ATOM 1210 C CA . ALA A 1 154 ? -6.561 -8.593 2.828 1.00 96.44 154 ALA A CA 1
ATOM 1211 C C . ALA A 1 154 ? -7.842 -8.636 3.673 1.00 96.44 154 ALA A C 1
ATOM 1213 O O . ALA A 1 154 ? -8.885 -9.113 3.217 1.00 96.44 154 ALA A O 1
ATOM 1214 N N . ARG A 1 155 ? -7.784 -8.075 4.884 1.00 96.25 155 ARG A N 1
ATOM 1215 C CA . ARG A 1 155 ? -8.938 -7.979 5.781 1.00 96.25 155 ARG A CA 1
ATOM 1216 C C . ARG A 1 155 ? -10.066 -7.151 5.168 1.00 96.25 155 ARG A C 1
ATOM 1218 O O . ARG A 1 155 ? -11.229 -7.540 5.257 1.00 96.25 155 ARG A O 1
ATOM 1225 N N . HIS A 1 156 ? -9.739 -6.030 4.529 1.00 96.19 156 HIS A N 1
ATOM 1226 C CA . HIS A 1 156 ? -10.731 -5.175 3.887 1.00 96.19 156 HIS A CA 1
ATOM 1227 C C . HIS A 1 156 ? -11.431 -5.891 2.723 1.00 96.19 156 HIS A C 1
ATOM 1229 O O . HIS A 1 156 ? -12.656 -5.867 2.636 1.00 96.19 156 HIS A O 1
ATOM 1235 N N . LEU A 1 157 ? -10.678 -6.602 1.877 1.00 95.38 157 LEU A N 1
ATOM 1236 C CA . LEU A 1 157 ? -11.241 -7.413 0.792 1.00 95.38 157 LEU A CA 1
ATOM 1237 C C . LEU A 1 157 ? -12.186 -8.502 1.315 1.00 95.38 157 LEU A C 1
ATOM 1239 O O . LEU A 1 157 ? -13.245 -8.719 0.729 1.00 95.38 157 LEU A O 1
ATOM 1243 N N . ARG A 1 158 ? -11.844 -9.158 2.432 1.00 94.62 158 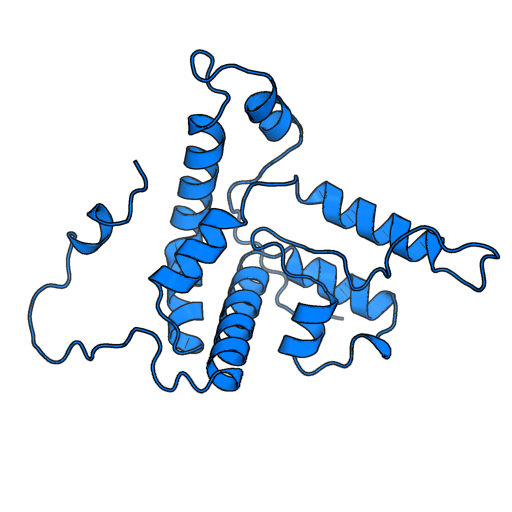ARG A N 1
ATOM 1244 C CA . ARG A 1 158 ? -12.741 -10.119 3.092 1.00 94.62 158 ARG A CA 1
ATOM 1245 C C . ARG A 1 158 ? -14.036 -9.456 3.556 1.00 94.62 158 ARG A C 1
ATOM 1247 O O . ARG A 1 158 ? -15.103 -9.987 3.278 1.00 94.62 158 ARG A O 1
ATOM 1254 N N . MET A 1 159 ? -13.958 -8.279 4.180 1.00 94.81 159 MET A N 1
ATOM 1255 C CA . MET A 1 159 ? -15.150 -7.537 4.610 1.00 94.81 159 MET A CA 1
ATOM 1256 C C . MET A 1 159 ? -16.065 -7.160 3.440 1.00 94.81 159 MET A C 1
ATOM 1258 O O . MET A 1 159 ? -17.282 -7.274 3.563 1.00 94.81 159 MET A O 1
ATOM 1262 N N . LEU A 1 160 ? -15.497 -6.735 2.306 1.00 94.19 160 LEU A N 1
ATOM 1263 C CA . LEU A 1 160 ? -16.274 -6.462 1.090 1.00 94.19 160 LEU A CA 1
ATOM 1264 C C . LEU A 1 160 ? -16.948 -7.733 0.568 1.00 94.19 160 LEU A C 1
ATOM 1266 O O . LEU A 1 160 ? -18.123 -7.724 0.214 1.00 94.19 160 LEU A O 1
ATOM 1270 N N . ALA A 1 161 ? -16.225 -8.848 0.578 1.00 92.50 161 ALA A N 1
ATOM 1271 C CA . ALA A 1 161 ? -16.776 -10.121 0.157 1.00 92.50 161 ALA A CA 1
ATOM 1272 C C . ALA A 1 161 ? -17.905 -10.619 1.069 1.00 92.50 161 ALA A C 1
ATOM 1274 O O . ALA A 1 161 ? -18.896 -11.147 0.571 1.00 92.50 161 ALA A O 1
ATOM 1275 N N . ASP A 1 162 ? -17.770 -10.439 2.385 1.00 92.81 162 ASP A N 1
ATOM 1276 C CA . ASP A 1 162 ? -18.818 -10.735 3.364 1.00 92.81 162 ASP A CA 1
ATOM 1277 C C . ASP A 1 162 ? -20.054 -9.864 3.146 1.00 92.81 162 ASP A C 1
ATOM 1279 O O . ASP A 1 162 ? -21.169 -10.383 3.128 1.00 92.81 162 ASP A O 1
ATOM 1283 N N . HIS A 1 163 ? -19.859 -8.560 2.931 1.00 93.06 163 HIS A N 1
ATOM 1284 C CA . HIS A 1 163 ? -20.938 -7.625 2.616 1.00 93.06 163 HIS A CA 1
ATOM 1285 C C . HIS A 1 163 ? -21.733 -8.072 1.378 1.00 93.06 163 HIS A C 1
ATOM 1287 O O . HIS A 1 163 ? -22.964 -8.023 1.374 1.00 93.06 163 HIS A O 1
ATOM 1293 N N . ASP A 1 164 ? -21.036 -8.586 0.366 1.00 91.69 164 ASP A N 1
ATOM 1294 C CA . ASP A 1 164 ? -21.636 -9.065 -0.880 1.00 91.69 164 ASP A CA 1
ATOM 1295 C C . ASP A 1 164 ? -22.069 -10.548 -0.821 1.00 91.69 164 ASP A C 1
ATOM 1297 O O . ASP A 1 164 ? -22.511 -11.113 -1.822 1.00 91.69 164 ASP A O 1
ATOM 1301 N N . ASN A 1 165 ? -22.010 -11.182 0.357 1.00 89.31 165 ASN A N 1
ATOM 1302 C CA . ASN A 1 165 ? -22.387 -12.578 0.621 1.00 89.31 165 ASN A CA 1
ATOM 1303 C C . ASN A 1 165 ? -21.567 -13.642 -0.138 1.00 89.31 165 ASN A C 1
ATOM 1305 O O . ASN A 1 165 ? -22.034 -14.765 -0.356 1.00 89.31 165 ASN A O 1
ATOM 1309 N N . TYR A 1 166 ? -20.316 -13.349 -0.492 1.00 85.38 166 TYR A N 1
ATOM 1310 C CA . TYR A 1 166 ? -19.393 -14.353 -1.021 1.00 85.38 166 TYR A CA 1
ATOM 1311 C C . TYR A 1 166 ? -18.884 -15.266 0.103 1.00 85.38 166 TYR A C 1
ATOM 1313 O O . TYR A 1 166 ? -17.868 -15.013 0.753 1.00 85.38 166 TYR A O 1
ATOM 1321 N N . THR A 1 167 ? -19.576 -16.386 0.316 1.00 70.19 167 THR A N 1
ATOM 1322 C CA . THR A 1 167 ? -19.224 -17.395 1.335 1.00 70.19 167 THR A CA 1
ATOM 1323 C C . THR A 1 167 ? -17.925 -18.136 1.004 1.00 70.19 167 THR A C 1
ATOM 1325 O O . THR A 1 167 ? -17.203 -18.571 1.896 1.00 70.19 167 THR A O 1
ATOM 1328 N N . LEU A 1 168 ? -17.600 -18.248 -0.287 1.00 64.88 168 LEU A N 1
ATOM 1329 C CA . LEU A 1 168 ? -16.347 -18.785 -0.808 1.00 64.88 168 LEU A CA 1
ATOM 1330 C C . LEU A 1 168 ? -15.878 -17.883 -1.944 1.00 64.88 168 LEU A C 1
ATOM 1332 O O . LEU A 1 168 ? -16.508 -17.823 -2.997 1.00 64.88 168 LEU A O 1
ATOM 1336 N N . ILE A 1 169 ? -14.742 -17.223 -1.757 1.00 62.84 169 ILE A N 1
ATOM 1337 C CA . ILE A 1 169 ? -14.046 -16.579 -2.863 1.00 62.84 169 ILE A CA 1
ATOM 1338 C C . ILE A 1 169 ? -12.968 -17.570 -3.313 1.00 62.84 169 ILE A C 1
ATOM 1340 O O . ILE A 1 169 ? -12.017 -17.832 -2.584 1.00 62.84 169 ILE A O 1
ATOM 1344 N N . GLY A 1 170 ? -13.140 -18.186 -4.483 1.00 56.72 170 GLY A N 1
ATOM 1345 C CA . GLY A 1 170 ? -12.089 -18.937 -5.190 1.00 56.72 170 GLY A CA 1
ATOM 1346 C C . GLY A 1 170 ? -11.504 -20.202 -4.533 1.00 56.72 170 GLY A C 1
ATOM 1347 O O . GLY A 1 170 ? -10.649 -20.835 -5.147 1.00 56.72 170 GLY A O 1
ATOM 1348 N N . LEU A 1 171 ? -11.957 -20.638 -3.355 1.00 52.34 171 LEU A N 1
ATOM 1349 C CA . LEU A 1 171 ? -11.543 -21.913 -2.756 1.00 52.34 171 LEU A CA 1
ATOM 1350 C C . LEU A 1 171 ? -12.354 -23.079 -3.342 1.00 52.34 171 LEU A C 1
ATOM 1352 O O . LEU A 1 171 ? -13.233 -23.643 -2.691 1.00 52.34 171 LEU A O 1
ATOM 1356 N N . ARG A 1 172 ? -12.046 -23.482 -4.582 1.00 47.69 172 ARG A N 1
ATOM 1357 C CA . ARG A 1 172 ? -12.333 -24.866 -4.982 1.00 47.69 172 ARG A CA 1
ATOM 1358 C C . ARG A 1 172 ? -11.400 -25.753 -4.163 1.00 47.69 172 ARG A C 1
ATOM 1360 O O . ARG A 1 172 ? -10.184 -25.613 -4.238 1.00 47.69 172 ARG A O 1
ATOM 1367 N N . ARG A 1 173 ? -11.986 -26.607 -3.328 1.00 42.56 173 ARG A N 1
ATOM 1368 C CA . ARG A 1 173 ? -11.278 -27.538 -2.454 1.00 42.56 173 ARG A CA 1
ATOM 1369 C C . ARG A 1 173 ? -10.272 -28.352 -3.278 1.00 42.56 173 ARG A C 1
ATOM 1371 O O . ARG A 1 173 ? -10.678 -29.136 -4.130 1.00 42.56 173 ARG A O 1
ATOM 1378 N N . PHE A 1 174 ? -8.977 -28.170 -3.024 1.00 45.62 174 PHE A N 1
ATOM 1379 C CA . PHE A 1 174 ? -7.938 -29.102 -3.465 1.00 45.62 174 PHE A CA 1
ATOM 1380 C C . PHE A 1 174 ? -8.033 -30.369 -2.598 1.00 45.62 174 PHE A C 1
ATOM 1382 O O . PHE A 1 174 ? -7.212 -30.603 -1.719 1.00 45.62 174 PHE A O 1
ATOM 1389 N N . GLU A 1 175 ? -9.092 -31.154 -2.797 1.00 41.47 175 GLU A N 1
ATOM 1390 C CA . GLU A 1 175 ? -9.212 -32.533 -2.310 1.00 41.47 175 GLU A CA 1
ATOM 1391 C C . GLU A 1 175 ? -8.932 -33.476 -3.487 1.00 41.47 175 GLU A C 1
ATOM 1393 O O . GLU A 1 175 ? -9.830 -34.088 -4.046 1.00 41.47 175 GLU A O 1
ATOM 1398 N N . SER A 1 176 ? -7.671 -33.553 -3.905 1.00 38.38 176 SER A N 1
ATOM 1399 C CA . SER A 1 176 ? -7.064 -34.799 -4.382 1.00 38.38 176 SER A CA 1
ATOM 1400 C C . SER A 1 176 ? -5.564 -34.588 -4.525 1.00 38.38 176 SER A C 1
ATOM 1402 O O . SER A 1 176 ? -5.110 -33.601 -5.096 1.00 38.38 176 SER A O 1
ATOM 1404 N N . SER A 1 177 ? -4.831 -35.530 -3.954 1.00 47.16 177 SER A N 1
ATOM 1405 C CA . SER A 1 177 ? -3.395 -35.758 -4.046 1.00 47.16 177 SER A CA 1
ATOM 1406 C C . SER A 1 177 ? -2.758 -35.447 -5.408 1.00 47.16 177 SER A C 1
ATOM 1408 O O . SER A 1 177 ? -3.348 -35.724 -6.446 1.00 47.16 177 SER A O 1
ATOM 1410 N N . GLU A 1 178 ? -1.496 -35.012 -5.323 1.00 42.59 178 GLU A N 1
ATOM 1411 C CA . GLU A 1 178 ? -0.503 -34.788 -6.387 1.00 42.59 178 GLU A CA 1
ATOM 1412 C C . GLU A 1 178 ? -0.570 -33.444 -7.135 1.00 42.59 178 GLU A C 1
ATOM 1414 O O . GLU A 1 178 ? -1.602 -33.023 -7.638 1.00 42.59 178 GLU A O 1
ATOM 1419 N N . LEU A 1 179 ? 0.609 -32.806 -7.231 1.00 37.00 179 LEU A N 1
ATOM 1420 C CA . LEU A 1 179 ? 0.941 -31.549 -7.925 1.00 37.00 179 LEU A CA 1
ATOM 1421 C C . LEU A 1 179 ? 0.929 -30.254 -7.093 1.00 37.00 179 LEU A C 1
ATOM 1423 O O . LEU A 1 179 ? 0.533 -29.180 -7.541 1.00 37.00 179 LEU A O 1
ATOM 1427 N N . ALA A 1 180 ? 1.558 -30.308 -5.919 1.00 47.47 180 ALA A N 1
ATOM 1428 C CA . ALA A 1 180 ? 2.477 -29.230 -5.570 1.00 47.47 180 ALA A CA 1
ATOM 1429 C C . ALA A 1 180 ? 3.720 -29.351 -6.469 1.00 47.47 180 ALA A C 1
ATOM 1431 O O . ALA A 1 180 ? 4.482 -30.296 -6.305 1.00 47.47 180 ALA A O 1
ATOM 1432 N N . THR A 1 181 ? 3.895 -28.450 -7.440 1.00 43.62 181 THR A N 1
ATOM 1433 C CA . THR A 1 181 ? 5.161 -27.773 -7.805 1.00 43.62 181 THR A CA 1
ATOM 1434 C C . THR A 1 181 ? 5.045 -27.080 -9.175 1.00 43.62 181 THR A C 1
ATOM 1436 O O . THR A 1 181 ? 4.530 -27.613 -10.150 1.00 43.62 181 THR A O 1
ATOM 1439 N N . THR A 1 182 ? 5.563 -25.852 -9.237 1.00 38.38 182 THR A N 1
ATOM 1440 C CA . THR A 1 182 ? 5.987 -25.107 -10.443 1.00 38.38 182 THR A CA 1
ATOM 1441 C C . THR A 1 182 ? 4.984 -24.584 -11.490 1.00 38.38 182 THR A C 1
ATOM 1443 O O . THR A 1 182 ? 5.258 -23.508 -12.010 1.00 38.38 182 THR A O 1
ATOM 1446 N N . GLU A 1 183 ? 3.824 -25.182 -11.779 1.00 36.19 183 GLU A N 1
ATOM 1447 C CA . GLU A 1 183 ? 3.062 -24.750 -12.984 1.00 36.19 183 GLU A CA 1
ATOM 1448 C C . GLU A 1 183 ? 2.030 -23.619 -12.810 1.00 36.19 183 GLU A C 1
ATOM 1450 O O . GLU A 1 183 ? 1.716 -22.919 -13.772 1.00 36.19 183 GLU A O 1
ATOM 1455 N N . VAL A 1 184 ? 1.561 -23.328 -11.593 1.00 39.31 184 VAL A N 1
ATOM 1456 C CA . VAL A 1 184 ? 0.597 -22.221 -11.373 1.00 39.31 184 VAL A CA 1
ATOM 1457 C C . VAL A 1 184 ? 1.271 -20.837 -11.439 1.00 39.31 184 VAL A C 1
ATOM 1459 O O . VAL A 1 184 ? 0.602 -19.813 -11.552 1.00 39.31 184 VAL A O 1
ATOM 1462 N N . TRP A 1 185 ? 2.606 -20.789 -11.435 1.00 41.16 185 TRP A N 1
ATOM 1463 C CA . TRP A 1 185 ? 3.378 -19.544 -11.511 1.00 41.16 185 TRP A CA 1
ATOM 1464 C C . TRP A 1 185 ? 3.491 -18.964 -12.927 1.00 41.16 185 TRP A C 1
ATOM 1466 O O . TRP A 1 185 ? 3.790 -17.783 -13.066 1.00 41.16 185 TRP A O 1
ATOM 1476 N N . ASN A 1 186 ? 3.214 -19.753 -13.972 1.00 37.19 186 ASN A N 1
ATOM 1477 C CA . ASN A 1 186 ? 3.368 -19.315 -15.365 1.00 37.19 186 ASN A CA 1
ATOM 1478 C C . ASN A 1 186 ? 2.090 -18.745 -16.001 1.00 37.19 186 ASN A C 1
ATOM 1480 O O . ASN A 1 186 ? 2.168 -18.163 -17.078 1.00 37.19 186 ASN A O 1
ATOM 1484 N N . CYS A 1 187 ? 0.921 -18.880 -15.367 1.00 35.53 187 CYS A N 1
ATOM 1485 C CA . CYS A 1 187 ? -0.356 -18.477 -15.979 1.00 35.53 187 CYS A CA 1
ATOM 1486 C C . CYS A 1 187 ? -0.887 -17.10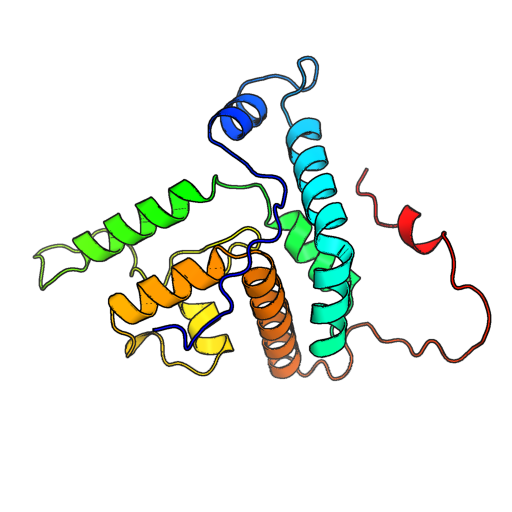2 -15.539 1.00 35.53 187 CYS A C 1
ATOM 1488 O O . CYS A 1 187 ? -1.947 -16.699 -16.010 1.00 35.53 187 CYS A O 1
ATOM 1490 N N . LEU A 1 188 ? -0.172 -16.370 -14.675 1.00 36.72 188 LEU A N 1
ATOM 1491 C CA . LEU A 1 188 ? -0.562 -15.019 -14.237 1.00 36.72 188 LEU A CA 1
ATOM 1492 C C . LEU A 1 188 ? 0.463 -13.932 -14.592 1.00 36.72 188 LEU A C 1
ATOM 1494 O O . LEU A 1 188 ? 0.490 -12.878 -13.967 1.00 36.72 188 LEU A O 1
ATOM 1498 N N . TRP A 1 189 ? 1.295 -14.177 -15.604 1.00 31.72 189 TRP A N 1
ATOM 1499 C CA . TRP A 1 189 ? 2.111 -13.124 -16.194 1.00 31.72 189 TRP A CA 1
ATOM 1500 C C . TRP A 1 189 ? 1.301 -12.428 -17.280 1.00 31.72 189 TRP A C 1
ATOM 1502 O O . TRP A 1 189 ? 1.103 -12.958 -18.375 1.00 31.72 189 TRP A O 1
ATOM 1512 N N . ILE A 1 190 ? 0.798 -11.249 -16.921 1.00 37.66 190 ILE A N 1
ATOM 1513 C CA . ILE A 1 190 ? 0.370 -10.202 -17.844 1.00 37.66 190 ILE A CA 1
ATOM 1514 C C . ILE A 1 190 ? 1.508 -10.035 -18.864 1.00 37.66 190 ILE A C 1
ATOM 1516 O O . ILE A 1 190 ? 2.598 -9.599 -18.501 1.00 37.66 190 ILE A O 1
ATOM 1520 N N . ARG A 1 191 ? 1.279 -10.483 -20.102 1.00 32.78 191 ARG A N 1
ATOM 1521 C CA . ARG A 1 191 ? 2.085 -10.076 -21.259 1.00 32.78 191 ARG A CA 1
ATOM 1522 C C . ARG A 1 191 ? 1.752 -8.642 -21.635 1.00 32.78 191 ARG A C 1
AT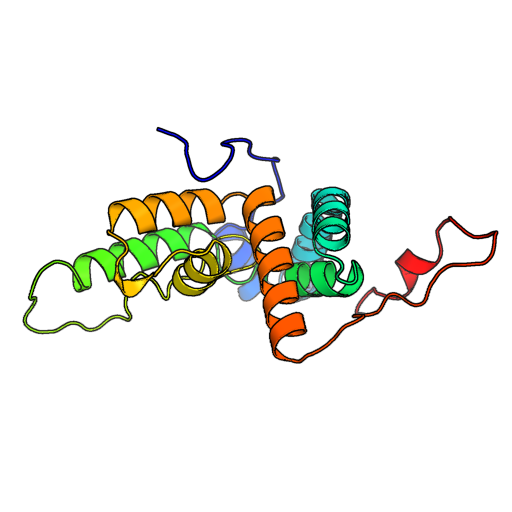OM 1524 O O . ARG A 1 191 ? 0.568 -8.267 -21.474 1.00 32.78 191 ARG A O 1
#

Radius of gyration: 18.75 Å; chains: 1; bounding box: 39×66×48 Å

Foldseek 3Di:
DDDPADPDAQPADFADPVLVCQQPPPDVVRCHHDVSLQVSLCRRLVSCVVLLVVLLVVLQADSCVLSVLLSVQARPDGQVVLVVLLVVLCVLPPPPDVDRDDDHSQQGFHARSRDGNCLLCVLVPHHPVPDDPVRSVVSRSQCNGPSSVSNSSSSSVSVVCVVVVVPHHPPPDPPDDDDPDDDVVPPPDDD